Protein 2F01 (pdb70)

Nearest PDB structures (foldseek):
  6uc3-assembly1_A  TM=1.007E+00  e=4.537E-21  Streptomyces avidinii
  1df8-assembly1_A  TM=1.008E+00  e=1.161E-20  Streptomyces avidinii
  2qcb-assembly1_A  TM=9.932E-01  e=3.855E-20  Streptomyces avidinii
  6t1k-assembly1_A  TM=9.835E-01  e=4.750E-20  Streptomyces avidinii
  3wzp-assembly1_A  TM=9.989E-01  e=1.944E-19  Streptomyces avidinii

Structure (mmCIF, N/CA/C/O backbone):
data_2F01
#
_entry.id   2F01
#
_cell.length_a   46.390
_cell.length_b   93.811
_cell.length_c   104.449
_cell.angle_alpha   90.00
_cell.angle_beta   90.00
_cell.angle_gamma   90.00
#
_symmetry.space_group_name_H-M   'I 2 2 2'
#
loop_
_entity.id
_entity.type
_entity.pdbx_description
1 polymer Streptavidin
2 non-polymer BIOTIN
3 non-polymer EPI-BIOTIN
4 non-polymer GLYCEROL
5 water water
#
loop_
_atom_site.group_PDB
_atom_site.id
_atom_site.type_symbol
_atom_site.label_atom_id
_atom_site.label_alt_id
_atom_site.label_comp_id
_atom_site.label_asym_id
_atom_site.label_entity_id
_atom_site.label_seq_id
_atom_site.pdbx_PDB_ins_code
_atom_site.Cartn_x
_atom_site.Cartn_y
_atom_site.Cartn_z
_atom_site.occupancy
_atom_site.B_iso_or_equiv
_atom_site.auth_seq_id
_atom_site.auth_comp_id
_atom_site.auth_asym_id
_atom_site.auth_atom_id
_atom_site.pdbx_PDB_model_num
ATOM 1 N N . GLU A 1 2 ? 6.066 8.779 16.182 1.00 59.68 14 GLU A N 1
ATOM 2 C CA . GLU A 1 2 ? 6.019 8.862 17.641 1.00 52.73 14 GLU A CA 1
ATOM 3 C C . GLU A 1 2 ? 6.431 7.525 18.282 1.00 41.56 14 GLU A C 1
ATOM 4 O O . GLU A 1 2 ? 7.611 7.597 18.562 1.00 31.28 14 GLU A O 1
ATOM 10 N N . ALA A 1 3 ? 5.631 6.470 18.444 1.00 43.69 15 ALA A N 1
ATOM 11 C CA . ALA A 1 3 ? 6.302 5.220 18.872 1.00 35.40 15 ALA A CA 1
ATOM 12 C C . ALA A 1 3 ? 7.273 4.823 17.769 1.00 38.20 15 ALA A C 1
ATOM 13 O O . ALA A 1 3 ? 8.351 4.195 17.972 1.00 41.18 15 ALA A O 1
ATOM 15 N N . GLY A 1 4 ? 6.872 5.226 16.546 1.00 36.87 16 GLY A N 1
ATOM 16 C CA . GLY A 1 4 ? 7.642 4.854 15.363 1.00 24.27 16 GLY A CA 1
ATOM 17 C C . GLY A 1 4 ? 9.035 5.471 15.452 1.00 16.13 16 GLY A C 1
ATOM 18 O O . GLY A 1 4 ? 10.015 4.754 15.291 1.00 17.51 16 GLY A O 1
ATOM 19 N N . ILE A 1 5 ? 9.115 6.764 15.632 1.00 15.38 17 ILE A N 1
ATOM 20 C CA . ILE A 1 5 ? 10.383 7.468 15.678 1.00 13.52 17 ILE A CA 1
ATOM 21 C C . ILE A 1 5 ? 11.141 7.159 16.946 1.00 12.31 17 ILE A C 1
ATOM 22 O O . ILE A 1 5 ? 12.378 7.013 16.928 1.00 12.45 17 ILE A O 1
ATOM 27 N N . THR A 1 6 ? 10.449 7.073 18.069 1.00 12.54 18 THR A N 1
ATOM 28 C CA . THR A 1 6 ? 11.119 6.882 19.315 1.00 11.91 18 THR A CA 1
ATOM 29 C C . THR A 1 6 ? 11.930 5.609 19.367 1.00 12.27 18 THR A C 1
ATOM 30 O O . THR A 1 6 ? 11.404 4.534 19.113 1.00 14.56 18 THR A O 1
ATOM 34 N N . GLY A 1 7 ? 13.200 5.705 19.768 1.00 12.15 19 GLY A N 1
ATOM 35 C CA . GLY A 1 7 ? 14.043 4.551 19.893 1.00 13.07 19 GLY A CA 1
ATOM 36 C C . GLY A 1 7 ? 15.509 4.891 19.634 1.00 11.10 19 GLY A C 1
ATOM 37 O O . GLY A 1 7 ? 15.890 6.026 19.678 1.00 11.68 19 GLY A O 1
ATOM 38 N N . THR A 1 8 ? 16.271 3.817 19.373 1.00 11.65 20 THR A N 1
ATOM 39 C CA . THR A 1 8 ? 17.690 3.893 19.088 1.00 11.91 20 THR A CA 1
ATOM 40 C C . THR A 1 8 ? 17.909 3.589 17.618 1.00 11.81 20 THR A C 1
ATOM 41 O O . THR A 1 8 ? 17.339 2.639 17.104 1.00 13.61 20 THR A O 1
ATOM 45 N N . TRP A 1 9 ? 18.765 4.403 17.005 1.00 10.79 21 TRP A N 1
ATOM 46 C CA . TRP A 1 9 ? 19.039 4.311 15.609 1.00 11.44 21 TRP A CA 1
ATOM 47 C C . TRP A 1 9 ? 20.544 4.377 15.360 1.00 11.62 21 TRP A C 1
ATOM 48 O O . TRP A 1 9 ? 21.255 5.048 16.120 1.00 11.94 21 TRP A O 1
ATOM 59 N N . TYR A 1 10 ? 21.019 3.731 14.296 1.00 12.88 22 TYR A N 1
ATOM 60 C CA A TYR A 1 10 ? 22.479 3.770 13.975 0.50 11.66 22 TYR A CA 1
ATOM 61 C CA B TYR A 1 10 ? 22.381 3.930 13.809 0.50 11.86 22 TYR A CA 1
ATOM 62 C C A TYR A 1 10 ? 22.614 4.131 12.499 0.50 11.73 22 TYR A C 1
ATOM 63 C C B TYR A 1 10 ? 22.414 4.336 12.347 0.50 10.98 22 TYR A C 1
ATOM 64 O O A TYR A 1 10 ? 21.771 3.676 11.714 0.50 12.19 22 TYR A O 1
ATOM 65 O O B TYR A 1 10 ? 21.523 4.052 11.570 0.50 11.37 22 TYR A O 1
ATOM 82 N N . ASN A 1 11 ? 23.576 4.957 12.027 1.00 13.09 23 ASN A N 1
ATOM 83 C CA . ASN A 1 11 ? 23.779 5.284 10.652 1.00 13.03 23 ASN A CA 1
ATOM 84 C C . ASN A 1 11 ? 24.945 4.522 10.063 1.00 12.38 23 ASN A C 1
ATOM 85 O O . ASN A 1 11 ? 25.618 3.703 10.696 1.00 12.45 23 ASN A O 1
ATOM 90 N N . GLN A 1 12 ? 25.196 4.799 8.781 1.00 12.85 24 GLN A N 1
ATOM 91 C CA . GLN A 1 12 ? 26.200 4.066 8.014 1.00 13.06 24 GLN A CA 1
ATOM 92 C C . GLN A 1 12 ? 27.608 4.315 8.504 1.00 13.22 24 GLN A C 1
ATOM 93 O O . GLN A 1 12 ? 28.510 3.528 8.138 1.00 14.87 24 GLN A O 1
ATOM 99 N N . LEU A 1 13 ? 27.871 5.381 9.228 1.00 11.77 25 LEU A N 1
ATOM 100 C CA . LEU A 1 13 ? 29.143 5.651 9.843 1.00 12.46 25 LEU A CA 1
ATOM 101 C C . LEU A 1 13 ? 29.362 4.924 11.135 1.00 12.82 25 LEU A C 1
ATOM 102 O O . LEU A 1 13 ? 30.486 4.921 11.661 1.00 14.95 25 LEU A O 1
ATOM 107 N N . GLY A 1 14 ? 28.304 4.344 11.703 1.00 12.73 26 GLY A N 1
ATOM 108 C CA . GLY A 1 14 ? 28.350 3.775 13.038 1.00 13.10 26 GLY A CA 1
ATOM 109 C C . GLY A 1 14 ? 27.983 4.727 14.156 1.00 11.69 26 GLY A C 1
ATOM 110 O O . GLY A 1 14 ? 28.203 4.388 15.327 1.00 13.16 26 GLY A O 1
ATOM 111 N N . SER A 1 15 ? 27.450 5.886 13.818 1.00 11.32 27 SER A N 1
ATOM 112 C CA . SER A 1 15 ? 26.963 6.811 14.841 1.00 10.93 27 SER A CA 1
ATOM 113 C C . SER A 1 15 ? 25.626 6.296 15.421 1.00 12.22 27 SER A C 1
ATOM 114 O O . SER A 1 15 ? 24.920 5.575 14.743 1.00 14.44 27 SER A O 1
ATOM 117 N N . THR A 1 16 ? 25.331 6.761 16.642 1.00 12.92 28 THR A N 1
ATOM 118 C CA . THR A 1 16 ? 24.176 6.387 17.455 1.00 15.29 28 THR A CA 1
ATOM 119 C C . THR A 1 16 ? 23.287 7.560 17.749 1.00 11.97 28 THR A C 1
ATOM 120 O O . THR A 1 16 ? 23.789 8.561 18.256 1.00 14.59 28 THR A O 1
ATOM 124 N N . PHE A 1 17 ? 22.009 7.433 17.501 1.00 9.99 29 PHE A N 1
ATOM 125 C CA . PHE A 1 17 ? 21.002 8.463 17.654 1.00 13.04 29 PHE A CA 1
ATOM 126 C C . PHE A 1 17 ? 19.946 7.843 18.623 1.00 12.76 29 PHE A C 1
ATOM 127 O O . PHE A 1 17 ? 19.335 6.829 18.275 1.00 14.26 29 PHE A O 1
ATOM 135 N N . ILE A 1 18 ? 19.740 8.407 19.825 1.00 12.33 30 ILE A N 1
ATOM 136 C CA . ILE A 1 18 ? 18.684 7.971 20.722 1.00 11.38 30 ILE A CA 1
ATOM 137 C C . ILE A 1 18 ? 17.683 9.078 20.856 1.00 10.97 30 ILE A C 1
ATOM 138 O O . ILE A 1 18 ? 18.071 10.204 21.147 1.00 12.49 30 ILE A O 1
ATOM 143 N N . VAL A 1 19 ? 16.419 8.842 20.534 1.00 10.76 31 VAL A N 1
ATOM 144 C CA . VAL A 1 19 ? 15.456 9.901 20.406 1.00 10.64 31 VAL A CA 1
ATOM 145 C C . VAL A 1 19 ? 14.121 9.478 21.028 1.00 10.86 31 VAL A C 1
ATOM 146 O O . VAL A 1 19 ? 13.713 8.332 20.978 1.00 11.74 31 VAL A O 1
ATOM 150 N N . THR A 1 20 ? 13.434 10.499 21.554 1.00 11.43 32 THR A N 1
ATOM 151 C CA . THR A 1 20 ? 12.063 10.384 21.991 1.00 12.05 32 THR A CA 1
ATOM 152 C C . THR A 1 20 ? 11.215 11.411 21.186 1.00 11.28 32 THR A C 1
ATOM 153 O O . THR A 1 20 ? 11.584 12.578 21.207 1.00 12.01 32 THR A O 1
ATOM 157 N N . ALA A 1 21 ? 10.136 10.954 20.598 1.00 11.69 33 ALA A N 1
ATOM 158 C CA . ALA A 1 21 ? 9.214 11.783 19.865 1.00 11.87 33 ALA A CA 1
ATOM 159 C C . ALA A 1 21 ? 8.003 12.066 20.757 1.00 12.70 33 ALA A C 1
ATOM 160 O O . ALA A 1 21 ? 7.324 11.135 21.151 1.00 18.11 33 ALA A O 1
ATOM 162 N N . GLY A 1 22 ? 7.813 13.316 21.079 1.00 12.60 34 GLY A N 1
ATOM 163 C CA . GLY A 1 22 ? 6.723 13.748 21.987 1.00 13.25 34 GLY A CA 1
ATOM 164 C C . GLY A 1 22 ? 5.444 14.010 21.218 1.00 12.76 34 GLY A C 1
ATOM 165 O O . GLY A 1 22 ? 5.445 14.295 20.025 1.00 13.08 34 GLY A O 1
ATOM 166 N N . ALA A 1 23 ? 4.300 13.962 21.898 1.00 14.84 35 ALA A N 1
ATOM 167 C CA . ALA A 1 23 ? 3.009 14.128 21.294 1.00 15.12 35 ALA A CA 1
ATOM 168 C C . ALA A 1 23 ? 2.846 15.511 20.655 1.00 14.57 35 ALA A C 1
ATOM 169 O O . ALA A 1 23 ? 2.017 15.639 19.733 1.00 16.62 35 ALA A O 1
ATOM 171 N N . ASP A 1 24 ? 3.571 16.498 21.096 1.00 13.96 36 ASP A N 1
ATOM 172 C CA . ASP A 1 24 ? 3.535 17.870 20.603 1.00 15.07 36 ASP A CA 1
ATOM 173 C C . ASP A 1 24 ? 4.419 18.096 19.346 1.00 13.43 36 ASP A C 1
ATOM 174 O O . ASP A 1 24 ? 4.512 19.266 18.922 1.00 18.16 36 ASP A O 1
ATOM 179 N N . GLY A 1 25 ? 5.083 17.092 18.840 1.00 11.86 37 GLY A N 1
ATOM 180 C CA . GLY A 1 25 ? 6.001 17.293 17.719 1.00 11.08 37 GLY A CA 1
ATOM 181 C C . GLY A 1 25 ? 7.468 17.463 18.148 1.00 9.47 37 GLY A C 1
ATOM 182 O O . GLY A 1 25 ? 8.303 17.645 17.252 1.00 10.94 37 GLY A O 1
ATOM 183 N N . ALA A 1 26 ? 7.795 17.339 19.422 1.00 9.80 38 ALA A N 1
ATOM 184 C CA . ALA A 1 26 ? 9.169 17.502 19.859 1.00 9.83 38 ALA A CA 1
ATOM 185 C C . ALA A 1 26 ? 9.980 16.235 19.610 1.00 9.20 38 ALA A C 1
ATOM 186 O O . ALA A 1 26 ? 9.478 15.128 19.745 1.00 11.61 38 ALA A O 1
ATOM 188 N N . LEU A 1 27 ? 11.255 16.419 19.264 1.00 9.35 39 LEU A N 1
ATOM 189 C CA . LEU A 1 27 ? 12.274 15.391 19.324 1.00 9.39 39 LEU A CA 1
ATOM 190 C C . LEU A 1 27 ? 13.311 15.812 20.365 1.00 9.46 39 LEU A C 1
ATOM 191 O O . LEU A 1 27 ? 13.784 16.918 20.368 1.00 10.31 39 LEU A O 1
ATOM 196 N N . THR A 1 28 ? 13.677 14.863 21.237 1.00 9.86 40 THR A N 1
ATOM 197 C CA . THR A 1 28 ? 14.707 15.081 22.241 1.00 10.02 40 THR A CA 1
ATOM 198 C C . THR A 1 28 ? 15.545 13.827 22.322 1.00 9.49 40 THR A C 1
ATOM 199 O O . THR A 1 28 ? 15.022 12.723 22.181 1.00 13.89 40 THR A O 1
ATOM 206 N N . GLY A 1 29 ? 16.811 13.936 22.612 1.00 10.21 41 GLY A N 1
ATOM 207 C CA . GLY A 1 29 ? 17.630 12.788 22.828 1.00 10.94 41 GLY A CA 1
ATOM 208 C C . GLY A 1 29 ? 19.108 13.090 22.822 1.00 9.37 41 GLY A C 1
ATOM 209 O O . GLY A 1 29 ? 19.503 14.203 23.178 1.00 9.46 41 GLY A O 1
ATOM 210 N N . THR A 1 30 ? 19.886 12.102 22.410 1.00 9.52 42 THR A N 1
ATOM 211 C CA . THR A 1 30 ? 21.354 12.239 22.405 1.00 9.62 42 THR A CA 1
ATOM 212 C C . THR A 1 30 ? 21.887 11.642 21.118 1.00 9.59 42 THR A C 1
ATOM 213 O O . THR A 1 30 ? 21.322 10.711 20.559 1.00 11.16 42 THR A O 1
ATOM 217 N N . TYR A 1 31 ? 23.049 12.162 20.717 1.00 9.79 43 TYR A N 1
ATOM 218 C CA . TYR A 1 31 ? 23.716 11.738 19.509 1.00 9.61 43 TYR A CA 1
ATOM 219 C C . TYR A 1 31 ? 25.182 11.431 19.840 1.00 9.84 43 TYR A C 1
ATOM 220 O O . TYR A 1 31 ? 25.826 12.224 20.529 1.00 11.14 43 TYR A O 1
ATOM 229 N N . GLU A 1 32 ? 25.693 10.337 19.317 1.00 9.87 44 GLU A N 1
ATOM 230 C CA . GLU A 1 32 ? 27.105 9.988 19.449 1.00 11.01 44 GLU A CA 1
ATOM 231 C C . GLU A 1 32 ? 27.652 9.777 18.051 1.00 11.01 44 GLU A C 1
ATOM 232 O O . GLU A 1 32 ? 27.190 8.876 17.340 1.00 11.62 44 GLU A O 1
ATOM 238 N N . SER A 1 33 ? 28.607 10.603 17.652 1.00 10.51 45 SER A N 1
ATOM 239 C CA . SER A 1 33 ? 29.165 10.464 16.345 1.00 9.73 45 SER A CA 1
ATOM 240 C C . SER A 1 33 ? 30.378 9.555 16.311 1.00 10.78 45 SER A C 1
ATOM 241 O O . SER A 1 33 ? 31.279 9.673 17.142 1.00 12.89 45 SER A O 1
ATOM 244 N N . ALA A 1 34 ? 30.427 8.684 15.323 1.00 10.89 46 ALA A N 1
ATOM 245 C CA . ALA A 1 34 ? 31.566 7.805 15.080 1.00 11.70 46 ALA A CA 1
ATOM 246 C C . ALA A 1 34 ? 32.781 8.528 14.495 1.00 11.74 46 ALA A C 1
ATOM 247 O O . ALA A 1 34 ? 33.870 7.966 14.511 1.00 14.29 46 ALA A O 1
ATOM 249 N N . VAL A 1 35 ? 32.574 9.717 13.956 1.00 11.31 47 VAL A N 1
ATOM 250 C CA . VAL A 1 35 ? 33.601 10.458 13.270 1.00 11.29 47 VAL A CA 1
ATOM 251 C C . VAL A 1 35 ? 33.656 11.924 13.700 1.00 11.34 47 VAL A C 1
ATOM 252 O O . VAL A 1 35 ? 32.729 12.444 14.330 1.00 11.63 47 VAL A O 1
ATOM 256 N N . GLY A 1 36 ? 34.727 12.605 13.329 1.00 12.59 48 GLY A N 1
ATOM 257 C CA . GLY A 1 36 ? 34.853 14.024 13.529 1.00 12.51 48 GLY A CA 1
ATOM 258 C C . GLY A 1 36 ? 35.354 14.376 14.890 1.00 13.16 48 GLY A C 1
ATOM 259 O O . GLY A 1 36 ? 35.835 13.551 15.673 1.00 14.98 48 GLY A O 1
ATOM 260 N N . ASN A 1 37 ? 35.235 15.690 15.138 1.00 13.51 49 ASN A N 1
ATOM 261 C CA . ASN A 1 37 ? 35.733 16.269 16.407 1.00 13.68 49 ASN A CA 1
ATOM 262 C C . ASN A 1 37 ? 34.685 16.116 17.482 1.00 13.50 49 ASN A C 1
ATOM 263 O O . ASN A 1 37 ? 34.003 17.060 17.863 1.00 14.79 49 ASN A O 1
ATOM 268 N N . ALA A 1 38 ? 34.547 14.883 17.988 1.00 13.79 50 ALA A N 1
ATOM 269 C CA . ALA A 1 38 ? 33.425 14.499 18.800 1.00 13.15 50 ALA A CA 1
ATOM 270 C C . ALA A 1 38 ? 33.786 13.310 19.674 1.00 13.52 50 ALA A C 1
ATOM 271 O O . ALA A 1 38 ? 34.470 12.406 19.247 1.00 15.80 50 ALA A O 1
ATOM 273 N N . GLU A 1 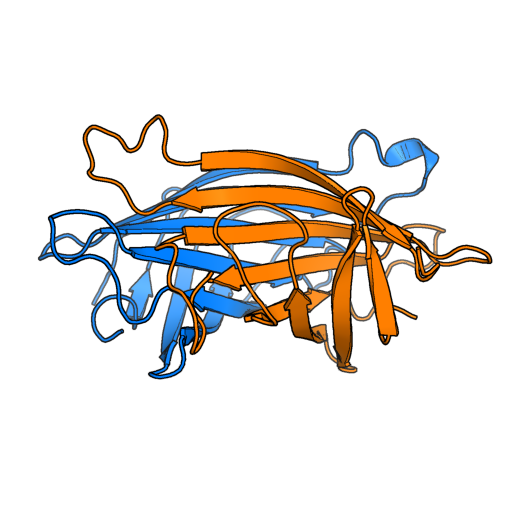39 ? 33.277 13.318 20.891 1.00 12.34 51 GLU A N 1
ATOM 274 C CA . GLU A 1 39 ? 33.412 12.160 21.772 1.00 13.51 51 GLU A CA 1
ATOM 275 C C . GLU A 1 39 ? 32.195 12.147 22.731 1.00 13.95 51 GLU A C 1
ATOM 276 O O . GLU A 1 39 ? 31.717 13.219 23.121 1.00 15.01 51 GLU A O 1
ATOM 282 N N . SER A 1 40 ? 31.754 10.957 23.076 1.00 15.53 52 SER A N 1
ATOM 283 C CA . SER A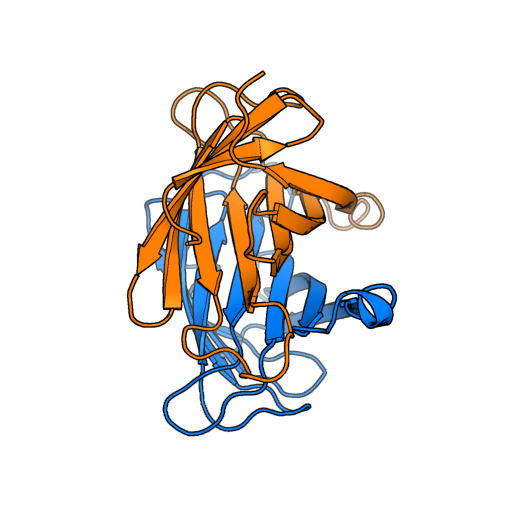 1 40 ? 30.631 10.797 23.977 1.00 15.66 52 SER A CA 1
ATOM 284 C C . SER A 1 40 ? 29.340 11.315 23.333 1.00 13.36 52 SER A C 1
ATOM 285 O O . SER A 1 40 ? 29.222 11.483 22.142 1.00 15.50 52 SER A O 1
ATOM 288 N N . ARG A 1 41 ? 28.352 11.501 24.170 1.00 12.88 53 ARG A N 1
ATOM 289 C CA . ARG A 1 41 ? 26.996 11.911 23.722 1.00 12.96 53 ARG A CA 1
ATOM 290 C C . ARG A 1 41 ? 26.815 13.397 23.765 1.00 10.55 53 ARG A C 1
ATOM 291 O O . ARG A 1 41 ? 27.311 14.065 24.679 1.00 11.68 53 ARG A O 1
ATOM 299 N N . TYR A 1 42 ? 26.002 13.865 22.815 1.00 9.72 54 TYR A N 1
ATOM 300 C CA . TYR A 1 42 ? 25.650 15.269 22.713 1.00 9.47 54 TYR A CA 1
ATOM 301 C C . TYR A 1 42 ? 24.135 15.403 22.718 1.00 9.32 54 TYR A C 1
ATOM 302 O O . TYR A 1 42 ? 23.417 14.567 22.199 1.00 10.50 54 TYR A O 1
ATOM 311 N N . VAL A 1 43 ? 23.650 16.492 23.291 1.00 9.68 55 VAL A N 1
ATOM 312 C CA . VAL A 1 43 ? 22.220 16.779 23.258 1.00 9.64 55 VAL A CA 1
ATOM 313 C C . VAL A 1 43 ? 21.758 17.018 21.847 1.00 9.73 55 VAL A C 1
ATOM 314 O O . VAL A 1 43 ? 22.391 17.737 21.066 1.00 10.29 55 VAL A O 1
ATOM 318 N N . LEU A 1 44 ? 20.581 16.469 21.523 1.00 10.14 56 LEU A N 1
ATOM 319 C CA . LEU A 1 44 ? 19.897 16.854 20.297 1.00 11.83 56 LEU A CA 1
ATOM 320 C C . LEU A 1 44 ? 18.491 17.296 20.641 1.00 11.16 56 LEU A C 1
ATOM 321 O O . LEU A 1 44 ? 17.838 16.834 21.575 1.00 11.19 56 LEU A O 1
ATOM 326 N N . THR A 1 45 ? 18.003 18.201 19.780 1.00 10.65 57 THR A N 1
ATOM 327 C CA . THR A 1 45 ? 16.617 18.627 19.849 1.00 9.30 57 THR A CA 1
ATOM 328 C C . THR A 1 45 ? 16.137 18.832 18.443 1.00 8.81 57 THR A C 1
ATOM 329 O O . THR A 1 45 ? 16.897 19.231 17.549 1.00 9.60 57 THR A O 1
ATOM 335 N N . GLY A 1 46 ? 14.842 18.580 18.183 1.00 8.88 58 GLY A N 1
ATOM 336 C CA . GLY A 1 46 ? 14.272 18.799 16.885 1.00 9.20 58 GLY A CA 1
ATOM 337 C C . GLY A 1 46 ? 12.773 18.734 16.913 1.00 8.28 58 GLY A C 1
ATOM 338 O O . GLY A 1 46 ? 12.141 18.851 17.972 1.00 9.01 58 GLY A O 1
ATOM 339 N N . ARG A 1 47 ? 12.210 18.599 15.713 1.00 8.59 59 ARG A N 1
ATOM 340 C CA . ARG A 1 47 ? 10.752 18.635 15.521 1.00 8.80 59 ARG A CA 1
ATOM 341 C C . ARG A 1 47 ? 10.408 17.601 14.451 1.00 8.70 59 ARG A C 1
ATOM 342 O O . ARG A 1 47 ? 11.187 17.329 13.549 1.00 9.68 59 ARG A O 1
ATOM 350 N N . TYR A 1 48 ? 9.179 17.092 14.523 1.00 9.39 60 TYR A N 1
ATOM 351 C CA . TYR A 1 48 ? 8.671 16.203 13.493 1.00 9.41 60 TYR A CA 1
ATOM 352 C C . TYR A 1 48 ? 7.201 16.530 13.256 1.00 9.73 60 TYR A C 1
ATOM 353 O O . TYR A 1 48 ? 6.529 17.094 14.142 1.00 10.56 60 TYR A O 1
ATOM 362 N N . ASP A 1 49 ? 6.694 16.137 12.113 1.00 10.00 61 ASP A N 1
ATOM 363 C CA . ASP A 1 49 ? 5.238 16.249 11.754 1.00 10.34 61 ASP A CA 1
ATOM 364 C C . ASP A 1 49 ? 4.476 15.236 12.567 1.00 10.60 61 ASP A C 1
ATOM 365 O O . ASP A 1 49 ? 4.559 14.019 12.290 1.00 11.57 61 ASP A O 1
ATOM 370 N N . SER A 1 50 ? 3.731 15.671 13.591 1.00 11.82 62 SER A N 1
ATOM 371 C CA . SER A 1 50 ? 3.013 14.774 14.456 1.00 12.51 62 SER A CA 1
ATOM 372 C C . SER A 1 50 ? 1.646 14.368 13.890 1.00 13.66 62 SER A C 1
ATOM 373 O O . SER A 1 50 ? 0.956 13.646 14.575 1.00 18.67 62 SER A O 1
ATOM 376 N N . ALA A 1 51 ? 1.283 14.801 12.714 1.00 12.93 63 ALA A N 1
ATOM 377 C CA . ALA A 1 51 ? 0.051 14.330 12.091 1.00 14.42 63 ALA A CA 1
ATOM 378 C C . ALA A 1 51 ? 0.310 14.156 10.604 1.00 14.68 63 ALA A C 1
ATOM 379 O O . ALA A 1 51 ? -0.267 14.839 9.742 1.00 16.58 63 ALA A O 1
ATOM 381 N N . PRO A 1 52 ? 1.164 13.227 10.262 1.00 15.50 64 PRO A N 1
ATOM 382 C CA . PRO A 1 52 ? 1.652 13.107 8.876 1.00 16.61 64 PRO A CA 1
ATOM 383 C C . PRO A 1 52 ? 0.627 12.601 7.948 1.00 19.47 64 PRO A C 1
ATOM 384 O O . PRO A 1 52 ? -0.439 12.152 8.332 1.00 20.14 64 PRO A O 1
ATOM 388 N N . ALA A 1 53 ? 0.933 12.602 6.661 1.00 20.89 65 ALA A N 1
ATOM 389 C CA . ALA A 1 53 ? 0.040 12.033 5.664 1.00 23.22 65 ALA A CA 1
ATOM 390 C C . ALA A 1 53 ? 0.047 10.511 5.832 1.00 21.45 65 ALA A C 1
ATOM 391 O O . ALA A 1 53 ? 1.028 9.866 6.269 1.00 34.73 65 ALA A O 1
ATOM 393 N N . THR A 1 54 ? -1.075 9.969 5.492 1.00 21.50 66 THR A N 1
ATOM 394 C CA . THR A 1 54 ? -1.424 8.564 5.642 1.00 24.06 66 THR A CA 1
ATOM 395 C C . THR A 1 54 ? -1.471 7.851 4.297 1.00 26.06 66 THR A C 1
ATOM 396 O O . THR A 1 54 ? -2.046 6.755 4.174 1.00 29.05 66 THR A O 1
ATOM 400 N N A ASP A 1 55 ? -0.889 8.514 3.287 0.50 21.75 67 ASP A N 1
ATOM 401 C CA A ASP A 1 55 ? -1.042 8.136 1.907 0.50 19.72 67 ASP A CA 1
ATOM 402 C C A ASP A 1 55 ? 0.171 7.447 1.310 0.50 21.42 67 ASP A C 1
ATOM 403 O O A ASP A 1 55 ? 0.243 7.442 0.072 0.50 24.40 67 ASP A O 1
ATOM 408 N N . GLY A 1 56 ? 1.070 6.969 2.162 1.00 23.88 68 GLY A N 1
ATOM 409 C CA . GLY A 1 56 ? 2.284 6.227 1.850 1.00 19.27 68 GLY A CA 1
ATOM 410 C C . GLY A 1 56 ? 3.533 7.143 1.802 1.00 19.37 68 GLY A C 1
ATOM 411 O O . GLY A 1 56 ? 4.585 6.792 1.333 1.00 36.34 68 GLY A O 1
ATOM 412 N N . SER A 1 57 ? 3.429 8.342 2.293 1.00 19.29 69 SER A N 1
ATOM 413 C CA . SER A 1 57 ? 4.490 9.314 2.370 1.00 17.35 69 SER A CA 1
ATOM 414 C C . SER A 1 57 ? 5.253 9.157 3.699 1.00 15.09 69 SER A C 1
ATOM 415 O O . SER A 1 57 ? 4.658 8.740 4.740 1.00 16.74 69 SER A O 1
ATOM 418 N N . GLY A 1 58 ? 6.495 9.581 3.733 1.00 13.49 70 GLY A N 1
ATOM 419 C CA . GLY A 1 58 ? 7.272 9.626 4.934 1.00 13.58 70 GLY A CA 1
ATOM 420 C C . GLY A 1 58 ? 6.819 10.755 5.837 1.00 11.19 70 GLY A C 1
ATOM 421 O O . GLY A 1 58 ? 6.027 11.613 5.475 1.00 13.41 70 GLY A O 1
ATOM 422 N N . THR A 1 59 ? 7.355 10.712 7.053 1.00 10.48 71 THR A N 1
ATOM 423 C CA . THR A 1 59 ? 7.052 11.735 8.066 1.00 9.87 71 THR A CA 1
ATOM 424 C C . THR A 1 59 ? 8.240 12.698 8.139 1.00 9.29 71 THR A C 1
ATOM 425 O O . THR A 1 59 ? 9.352 12.288 8.489 1.00 10.30 71 THR A O 1
ATOM 429 N N . ALA A 1 60 ? 8.008 13.954 7.827 1.00 9.25 72 ALA A N 1
ATOM 430 C CA . ALA A 1 60 ? 9.107 14.923 7.800 1.00 9.35 72 ALA A CA 1
ATOM 431 C C . ALA A 1 60 ? 9.568 15.217 9.225 1.00 9.00 72 ALA A C 1
ATOM 432 O O . ALA A 1 60 ? 8.791 15.302 10.162 1.00 9.99 72 ALA A O 1
ATOM 434 N N . LEU A 1 61 ? 10.892 15.437 9.350 1.00 9.39 73 LEU A N 1
ATOM 435 C CA . LEU A 1 61 ? 11.495 15.711 10.640 1.00 9.06 73 LEU A CA 1
ATOM 436 C C . LEU A 1 61 ? 12.828 16.384 10.445 1.00 8.70 73 LEU A C 1
ATOM 437 O O . LEU A 1 61 ? 13.433 16.369 9.381 1.00 10.82 73 LEU A O 1
ATOM 445 N N . GLY A 1 62 ? 13.346 16.950 11.551 1.00 8.52 74 GLY A N 1
ATOM 446 C CA . GLY A 1 62 ? 14.716 17.451 11.556 1.00 8.68 74 GLY A CA 1
ATOM 447 C C . GLY A 1 62 ? 15.183 17.583 12.972 1.00 7.74 74 GLY A C 1
ATOM 448 O O . GLY A 1 62 ? 14.401 17.633 13.923 1.00 8.27 74 GLY A O 1
A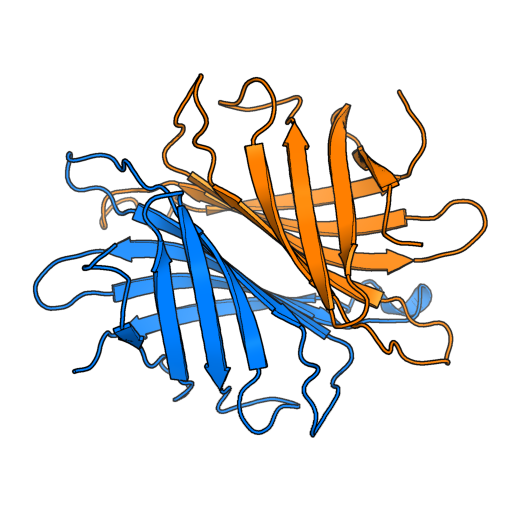TOM 449 N N . TRP A 1 63 ? 16.524 17.629 13.150 1.00 7.87 75 TRP A N 1
ATOM 450 C CA . TRP A 1 63 ? 17.074 17.868 14.463 1.00 7.93 75 TRP A CA 1
ATOM 451 C C . TRP A 1 63 ? 18.458 18.504 14.324 1.00 7.62 75 TRP A C 1
ATOM 452 O O . TRP A 1 63 ? 19.067 18.505 13.261 1.00 8.34 75 TRP A O 1
ATOM 463 N N . THR A 1 64 ? 18.910 19.066 15.462 1.00 8.05 76 THR A N 1
ATOM 464 C CA . THR A 1 64 ? 20.188 19.754 15.558 1.00 7.87 76 THR A CA 1
ATOM 465 C C . THR A 1 64 ? 20.985 19.155 16.725 1.00 7.75 76 THR A C 1
ATOM 466 O O . THR A 1 64 ? 20.448 18.867 17.773 1.00 8.91 76 THR A O 1
ATOM 470 N N . VAL A 1 65 ? 22.321 19.066 16.485 1.00 7.98 77 VAL A N 1
ATOM 471 C CA . VAL A 1 65 ? 23.304 18.852 17.524 1.00 8.51 77 VAL A CA 1
ATOM 472 C C . VAL A 1 65 ? 24.313 20.002 17.434 1.00 8.67 77 VAL A C 1
ATOM 473 O O . VAL A 1 65 ? 24.897 20.220 16.378 1.00 9.74 77 VAL A O 1
ATOM 477 N N . ALA A 1 66 ? 24.532 20.715 18.553 1.00 8.77 78 ALA A N 1
ATOM 478 C CA . ALA A 1 66 ? 25.697 21.575 18.666 1.00 9.17 78 ALA A CA 1
ATOM 479 C C . ALA A 1 66 ? 26.788 20.708 19.336 1.00 8.88 78 ALA A C 1
ATOM 480 O O . ALA A 1 66 ? 26.545 20.094 20.374 1.00 9.85 78 ALA A O 1
ATOM 482 N N . TRP A 1 67 ? 27.976 20.702 18.753 1.00 9.23 79 TRP A N 1
ATOM 483 C CA . TRP A 1 67 ? 29.022 19.751 19.119 1.00 8.71 79 TRP A CA 1
ATOM 484 C C . TRP A 1 67 ? 29.849 20.235 20.329 1.00 9.10 79 TRP A C 1
ATOM 485 O O . TRP A 1 67 ? 31.078 20.236 20.326 1.00 9.96 79 TRP A O 1
ATOM 496 N N . LYS A 1 68 ? 29.106 20.583 21.377 1.00 9.58 80 LYS A N 1
ATOM 497 C CA . LYS A 1 68 ? 29.638 20.911 22.676 1.00 9.69 80 LYS A CA 1
ATOM 498 C C . LYS A 1 68 ? 28.951 20.007 23.704 1.00 9.88 80 LYS A C 1
ATOM 499 O O . LYS A 1 68 ? 27.718 19.972 23.753 1.00 10.83 80 LYS A O 1
ATOM 505 N N . ASN A 1 69 ? 29.736 19.313 24.490 1.00 10.52 81 ASN A N 1
ATOM 506 C CA . ASN A 1 69 ? 29.210 18.588 25.641 1.00 10.90 81 ASN A CA 1
ATOM 507 C C . ASN A 1 69 ? 30.158 18.864 26.801 1.00 12.18 81 ASN A C 1
ATOM 508 O O . ASN A 1 69 ? 30.962 19.776 26.744 1.00 13.90 81 ASN A O 1
ATOM 513 N N . ASN A 1 70 ? 30.036 18.107 27.885 1.00 13.57 82 ASN A N 1
ATOM 514 C CA . ASN A 1 70 ? 30.838 18.480 29.047 1.00 14.45 82 ASN A CA 1
ATOM 515 C C . ASN A 1 70 ? 32.197 17.881 28.912 1.00 15.25 82 ASN A C 1
ATOM 516 O O . ASN A 1 70 ? 32.967 18.025 29.889 1.00 18.07 82 ASN A O 1
ATOM 521 N N . TYR A 1 71 ? 32.594 17.338 27.741 1.00 13.02 83 TYR A N 1
ATOM 522 C CA . TYR A 1 71 ? 33.909 16.765 27.491 1.00 13.73 83 TYR A CA 1
ATOM 523 C C . TYR A 1 71 ? 34.697 17.357 26.323 1.00 15.39 83 TYR A C 1
ATOM 524 O O . TYR A 1 71 ? 35.927 17.250 26.234 1.00 15.60 83 TYR A O 1
ATOM 533 N N . ARG A 1 72 ? 34.014 18.015 25.353 1.00 14.09 84 ARG A N 1
ATOM 534 C CA . ARG A 1 72 ? 34.653 18.512 24.150 1.00 12.93 84 ARG A CA 1
ATOM 535 C C . ARG A 1 72 ? 33.783 19.607 23.530 1.00 12.18 84 ARG A C 1
ATOM 536 O O . ARG A 1 72 ? 32.591 19.591 23.710 1.00 13.46 84 ARG A O 1
ATOM 544 N N . ASN A 1 73 ? 34.411 20.505 22.812 1.00 11.68 85 ASN A N 1
ATOM 545 C CA . ASN A 1 73 ? 33.712 21.508 22.063 1.00 11.34 85 ASN A CA 1
ATOM 546 C C . ASN A 1 73 ? 34.390 21.687 20.696 1.00 11.07 85 ASN A C 1
ATOM 547 O O . ASN A 1 73 ? 35.521 22.144 20.661 1.00 14.88 85 ASN A O 1
ATOM 552 N N . ALA A 1 74 ? 33.691 21.379 19.628 1.00 10.45 86 ALA A N 1
ATOM 553 C CA . ALA A 1 74 ? 34.188 21.484 18.269 1.00 10.68 86 ALA A CA 1
ATOM 554 C C . ALA A 1 74 ? 33.812 22.828 17.641 1.00 10.33 86 ALA A C 1
ATOM 555 O O . ALA A 1 74 ? 34.198 23.082 16.493 1.00 11.50 86 ALA A O 1
ATOM 557 N N . HIS A 1 75 ? 33.043 23.660 18.300 1.00 9.96 87 HIS A N 1
ATOM 558 C CA . HIS A 1 75 ? 32.609 24.972 17.778 1.00 9.63 87 HIS A CA 1
ATOM 559 C C . HIS A 1 75 ? 31.902 24.785 16.439 1.00 9.08 87 HIS A C 1
ATOM 560 O O . HIS A 1 75 ? 32.279 25.393 15.406 1.00 10.96 87 HIS A O 1
ATOM 567 N N . SER A 1 76 ? 30.907 23.938 16.424 1.00 9.11 88 SER A N 1
ATOM 568 C CA . SER A 1 76 ? 30.213 23.564 15.218 1.00 8.73 88 SER A CA 1
ATOM 569 C C . SER A 1 76 ? 28.839 22.989 15.578 1.00 8.53 88 SER A C 1
ATOM 570 O O . SER A 1 76 ? 28.568 22.675 16.745 1.00 9.38 88 SER A O 1
ATOM 574 N N . ALA A 1 77 ? 27.984 22.878 14.560 1.00 8.34 89 ALA A N 1
ATOM 575 C CA . ALA A 1 77 ? 26.623 22.372 14.782 1.00 8.72 89 ALA A CA 1
ATOM 576 C C . ALA A 1 77 ? 26.198 21.664 13.466 1.00 7.80 89 ALA A C 1
ATOM 577 O O . ALA A 1 77 ? 26.474 22.179 12.386 1.00 8.78 89 ALA A O 1
ATOM 579 N N . THR A 1 78 ? 25.506 20.557 13.623 1.00 7.80 90 THR A N 1
ATOM 580 C CA . THR A 1 78 ? 24.918 19.868 12.463 1.00 7.74 90 THR A CA 1
ATOM 581 C C . THR A 1 78 ? 23.390 19.891 12.587 1.00 7.54 90 THR A C 1
ATOM 582 O O . THR A 1 78 ? 22.857 19.649 13.665 1.00 8.31 90 THR A O 1
ATOM 586 N N . THR A 1 79 ? 22.733 20.096 11.456 1.00 7.59 91 THR A N 1
ATOM 587 C CA . THR A 1 79 ? 21.310 19.860 11.354 1.00 7.49 91 THR A CA 1
ATOM 588 C C . THR A 1 79 ? 21.063 18.739 10.337 1.00 7.35 91 THR A C 1
ATOM 589 O O . THR A 1 79 ? 21.670 18.734 9.261 1.00 8.96 91 THR A O 1
ATOM 593 N N . TRP A 1 80 ? 20.144 17.855 10.657 1.00 7.82 92 TRP A N 1
ATOM 594 C CA . TRP A 1 80 ? 19.680 16.795 9.799 1.00 7.86 92 TRP A CA 1
ATOM 595 C C . TRP A 1 80 ? 18.223 17.122 9.427 1.00 7.80 92 TRP A C 1
ATOM 596 O O . TRP A 1 80 ? 17.417 17.352 10.331 1.00 8.35 92 TRP A O 1
ATOM 607 N N . SER A 1 81 ? 17.917 17.061 8.147 1.00 8.12 93 SER A N 1
ATOM 608 C CA . SER A 1 81 ? 16.565 17.253 7.615 1.00 8.11 93 SER A CA 1
ATOM 609 C C . SER A 1 81 ? 16.212 15.986 6.836 1.00 8.04 93 SER A C 1
ATOM 610 O O . SER A 1 81 ? 16.979 15.576 5.982 1.00 8.95 93 SER A O 1
ATOM 613 N N . GLY A 1 82 ? 15.036 15.414 7.076 1.00 8.31 94 GLY A N 1
ATOM 614 C CA . GLY A 1 82 ? 14.738 14.213 6.385 1.00 9.51 94 GLY A CA 1
ATOM 615 C C . GLY A 1 82 ? 13.330 13.680 6.665 1.00 8.97 94 GLY A C 1
ATOM 616 O O . GLY A 1 82 ? 12.447 14.444 6.980 1.00 9.44 94 GLY A O 1
ATOM 617 N N . GLN A 1 83 ? 13.193 12.378 6.450 1.00 9.40 95 GLN A N 1
ATOM 618 C CA . GLN A 1 83 ? 11.862 11.765 6.664 1.00 10.00 95 GLN A CA 1
ATOM 619 C C . GLN A 1 83 ? 12.071 10.383 7.241 1.00 10.21 95 GLN A C 1
ATOM 620 O O . GLN A 1 83 ? 12.995 9.644 6.925 1.00 11.14 95 GLN A O 1
ATOM 626 N N . TYR A 1 84 ? 11.100 10.080 8.116 1.00 10.03 96 TYR A N 1
ATOM 627 C CA . TYR A 1 84 ? 10.951 8.742 8.698 1.00 10.46 96 TYR A CA 1
ATOM 628 C C . TYR A 1 84 ? 10.039 7.924 7.821 1.00 11.18 96 TYR A C 1
ATOM 629 O O . TYR A 1 84 ? 8.932 8.374 7.472 1.00 12.55 96 TYR A O 1
ATOM 638 N N . VAL A 1 85 ? 10.470 6.725 7.519 1.00 13.38 97 VAL A N 1
ATOM 639 C CA . VAL A 1 85 ? 9.743 5.761 6.707 1.00 17.12 97 VAL A CA 1
ATOM 640 C C . VAL A 1 85 ? 9.493 4.587 7.630 1.00 18.95 97 VAL A C 1
ATOM 641 O O . VAL A 1 85 ? 10.429 3.888 8.042 1.00 20.62 97 VAL A O 1
ATOM 645 N N . GLY A 1 86 ? 8.239 4.381 8.005 1.00 20.20 98 GLY A N 1
ATOM 646 C CA . GLY A 1 86 ? 7.868 3.429 9.046 1.00 24.66 98 GLY A CA 1
ATOM 647 C C . GLY A 1 86 ? 7.690 2.019 8.498 1.00 28.35 98 GLY A C 1
ATOM 648 O O . GLY A 1 86 ? 8.059 1.750 7.343 1.00 32.13 98 GLY A O 1
ATOM 649 N N . GLY A 1 87 ? 7.174 1.140 9.331 1.00 32.91 99 GLY A N 1
ATOM 650 C CA . GLY A 1 87 ? 7.203 -0.246 8.916 1.00 34.23 99 GLY A CA 1
ATOM 651 C C . GLY A 1 87 ? 8.222 -1.082 9.685 1.00 31.72 99 GLY A C 1
ATOM 652 O O . GLY A 1 87 ? 8.957 -0.584 10.543 1.00 40.03 99 GLY A O 1
ATOM 653 N N . ALA A 1 88 ? 8.269 -2.362 9.323 1.00 34.05 100 ALA A N 1
ATOM 654 C CA . ALA A 1 88 ? 9.037 -3.302 10.118 1.00 33.12 100 ALA A CA 1
ATOM 655 C C . ALA A 1 88 ? 10.540 -3.091 9.960 1.00 37.43 100 ALA A C 1
ATOM 656 O O . ALA A 1 88 ? 11.296 -3.547 10.838 1.00 46.23 100 ALA A O 1
ATOM 658 N N . GLU A 1 89 ? 10.966 -2.429 8.892 1.00 35.92 101 GLU A N 1
ATOM 659 C CA . GLU A 1 89 ? 12.364 -2.009 8.675 1.00 30.75 101 GLU A CA 1
ATOM 660 C C . GLU A 1 89 ? 12.396 -0.512 8.513 1.00 25.04 101 GLU A C 1
ATOM 661 O O . GLU A 1 89 ? 12.614 0.094 7.480 1.00 30.91 101 GLU A O 1
ATOM 667 N N . ALA A 1 90 ? 12.153 0.111 9.667 1.00 23.05 102 ALA A N 1
ATOM 668 C CA . ALA A 1 90 ? 12.032 1.557 9.693 1.00 18.83 102 ALA A CA 1
ATOM 669 C C . ALA A 1 90 ? 13.375 2.222 9.416 1.00 16.05 102 ALA A C 1
ATOM 670 O O . ALA A 1 90 ? 14.453 1.769 9.835 1.00 17.11 102 ALA A O 1
ATOM 672 N N . ARG A 1 91 ? 13.294 3.345 8.703 1.00 14.74 103 ARG A N 1
ATOM 673 C CA . ARG A 1 91 ? 14.450 4.126 8.268 1.00 12.77 103 ARG A CA 1
ATOM 674 C C . ARG A 1 91 ? 14.195 5.570 8.489 1.00 11.45 103 ARG A C 1
ATOM 675 O O . ARG A 1 91 ? 13.064 6.001 8.384 1.00 13.70 103 ARG A O 1
ATOM 683 N N . ILE A 1 92 ? 15.262 6.335 8.782 1.00 10.64 104 ILE A N 1
ATOM 684 C CA . ILE A 1 92 ? 15.217 7.767 8.697 1.00 10.67 104 ILE A CA 1
ATOM 685 C C . ILE A 1 92 ? 16.266 8.167 7.675 1.00 10.75 104 ILE A C 1
ATOM 686 O O . ILE A 1 92 ? 17.464 7.917 7.858 1.00 11.33 104 ILE A O 1
ATOM 691 N N . ASN A 1 93 ? 15.810 8.776 6.581 1.00 10.39 105 ASN A N 1
ATOM 692 C CA . ASN A 1 93 ? 16.687 9.179 5.485 1.00 10.61 105 ASN A CA 1
ATOM 693 C C . ASN A 1 93 ? 16.892 10.648 5.556 1.00 9.55 105 ASN A C 1
ATOM 694 O O . ASN A 1 93 ? 15.895 11.427 5.575 1.00 10.87 105 ASN A O 1
ATOM 699 N N . THR A 1 94 ? 18.132 11.128 5.575 1.00 9.32 106 THR A N 1
ATOM 700 C CA . THR A 1 94 ? 18.428 12.510 5.871 1.00 8.90 106 THR A CA 1
ATOM 701 C C . THR A 1 94 ? 19.478 13.095 4.915 1.00 8.45 106 THR A C 1
ATOM 702 O O . THR A 1 94 ? 20.308 12.370 4.343 1.00 9.70 106 THR A O 1
ATOM 706 N N . GLN A 1 95 ? 19.448 14.399 4.836 1.00 8.29 107 GLN A N 1
ATOM 707 C CA . GLN A 1 95 ? 20.572 15.221 4.393 1.00 8.57 107 GLN A CA 1
ATOM 708 C C . GLN A 1 95 ? 20.932 16.112 5.571 1.00 7.73 107 GLN A C 1
ATOM 709 O O . GLN A 1 95 ? 20.096 16.423 6.391 1.00 8.97 107 GLN A O 1
ATOM 720 N N . TRP A 1 96 ? 22.199 16.520 5.625 1.00 7.94 108 TRP A N 1
ATOM 721 C CA . TRP A 1 96 ? 22.650 17.302 6.762 1.00 7.61 108 TRP A CA 1
ATOM 722 C C . TRP A 1 96 ? 23.589 18.419 6.315 1.00 7.58 108 TRP A C 1
ATOM 723 O O . TRP A 1 96 ? 24.221 18.359 5.266 1.00 7.92 108 TRP A O 1
ATOM 734 N N . LEU A 1 97 ? 23.654 19.426 7.190 1.00 7.53 109 LEU A N 1
ATOM 735 C CA . LEU A 1 97 ? 24.528 20.579 7.067 1.00 7.65 109 LEU A CA 1
ATOM 736 C C . LEU A 1 97 ? 25.299 20.743 8.367 1.00 7.82 109 LEU A C 1
ATOM 737 O O . LEU A 1 97 ? 24.690 20.909 9.402 1.00 9.50 109 LEU A O 1
ATOM 742 N N . LEU A 1 98 ? 26.634 20.737 8.281 1.00 8.04 110 LEU A N 1
ATOM 743 C CA . LEU A 1 98 ? 27.512 20.925 9.425 1.00 8.17 110 LEU A CA 1
ATOM 744 C C . LEU A 1 98 ? 28.205 22.257 9.252 1.00 8.22 110 LEU A C 1
ATOM 745 O O . LEU A 1 98 ? 29.055 22.418 8.367 1.00 9.05 110 LEU A O 1
ATOM 750 N N . THR A 1 99 ? 27.832 23.234 10.105 1.00 8.04 111 THR A N 1
ATOM 751 C CA . THR A 1 99 ? 28.461 24.542 10.071 1.00 8.12 111 THR A CA 1
ATOM 752 C C . THR A 1 99 ? 29.429 24.654 11.217 1.00 8.23 111 THR A C 1
ATOM 753 O O . THR A 1 99 ? 29.061 24.436 12.380 1.00 9.07 111 THR A O 1
ATOM 757 N N . SER A 1 100 ? 30.662 25.066 10.897 1.00 8.92 112 SER A N 1
ATOM 758 C CA . SER A 1 100 ? 31.651 25.430 11.888 1.00 9.82 112 SER A CA 1
ATOM 759 C C . SER A 1 100 ? 31.682 26.905 12.102 1.00 10.34 112 SER A C 1
ATOM 760 O O . SER A 1 100 ? 31.585 27.673 11.129 1.00 12.35 112 SER A O 1
ATOM 763 N N . GLY A 1 101 ? 31.899 27.366 13.330 1.00 10.56 113 GLY A N 1
ATOM 764 C CA . GLY A 1 101 ? 32.184 28.747 13.542 1.00 11.33 113 GLY A CA 1
ATOM 765 C C . GLY A 1 101 ? 33.481 29.125 12.842 1.00 11.91 113 GLY A C 1
ATOM 766 O O . GLY A 1 101 ? 34.484 28.429 13.012 1.00 14.74 113 GLY A O 1
ATOM 767 N N . THR A 1 102 ? 33.487 30.264 12.131 1.00 11.06 114 THR A N 1
ATOM 768 C CA . THR A 1 102 ? 34.672 30.656 11.354 1.00 11.41 114 THR A CA 1
ATOM 769 C C . THR A 1 102 ? 34.832 32.169 11.548 1.00 11.80 114 THR A C 1
ATOM 770 O O . THR A 1 102 ? 33.905 32.888 11.896 1.00 12.62 114 THR A O 1
ATOM 774 N N . THR A 1 103 ? 36.015 32.645 11.133 1.00 12.40 115 THR A N 1
ATOM 775 C CA . THR A 1 103 ? 36.140 34.049 10.952 1.00 13.54 115 THR A CA 1
ATOM 776 C C . THR A 1 103 ? 35.363 34.475 9.711 1.00 13.00 115 THR A C 1
ATOM 777 O O . THR A 1 103 ? 34.965 33.659 8.885 1.00 12.56 115 THR A O 1
ATOM 781 N N . GLU A 1 104 ? 35.122 35.758 9.558 1.00 15.36 116 GLU A N 1
ATOM 782 C CA . GLU A 1 104 ? 34.385 36.244 8.396 1.00 16.80 116 GLU A CA 1
ATOM 783 C C . GLU A 1 104 ? 35.084 35.866 7.077 1.00 15.76 116 GLU A C 1
ATOM 784 O O . GLU A 1 104 ? 34.456 35.488 6.088 1.00 17.25 116 GLU A O 1
ATOM 790 N N . ALA A 1 105 ? 36.424 35.995 7.064 1.00 16.70 117 ALA A N 1
ATOM 791 C C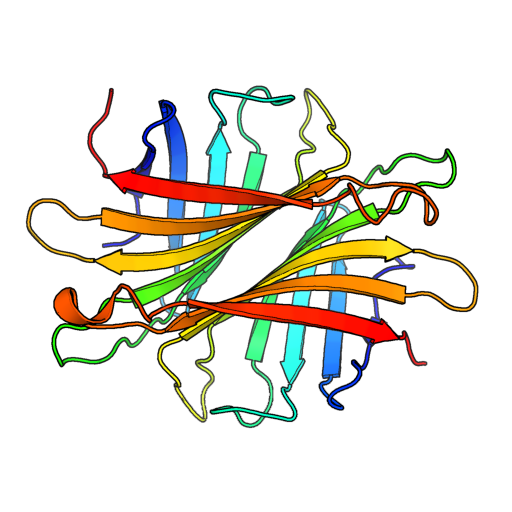A . ALA A 1 105 ? 37.162 35.688 5.833 1.00 17.00 117 ALA A CA 1
ATOM 792 C C . ALA A 1 105 ? 37.061 34.241 5.448 1.00 15.60 117 ALA A C 1
ATOM 793 O O . ALA A 1 105 ? 37.231 33.944 4.280 1.00 18.62 117 ALA A O 1
ATOM 795 N N . ASN A 1 106 ? 36.798 33.356 6.388 1.00 13.28 118 ASN A N 1
ATOM 796 C CA . ASN A 1 106 ? 36.713 31.926 6.163 1.00 12.66 118 ASN A CA 1
ATOM 797 C C . ASN A 1 106 ? 35.254 31.410 6.062 1.00 11.21 118 ASN A C 1
ATOM 798 O O . ASN A 1 106 ? 35.048 30.217 5.938 1.00 11.10 118 ASN A O 1
ATOM 803 N N . ALA A 1 107 ? 34.290 32.317 6.088 1.00 11.42 119 ALA A N 1
ATOM 804 C CA . ALA A 1 107 ? 32.907 31.881 6.130 1.00 11.35 119 ALA A CA 1
ATOM 805 C C . ALA A 1 107 ? 32.487 31.121 4.909 1.00 10.24 119 ALA A C 1
ATOM 806 O O . ALA A 1 107 ? 31.608 30.264 4.970 1.00 11.09 119 ALA A O 1
ATOM 808 N N . TRP A 1 108 ? 33.132 31.341 3.768 1.00 10.32 120 TRP A N 1
ATOM 809 C CA . TRP A 1 108 ? 32.789 30.642 2.549 1.00 10.97 120 TRP A CA 1
ATOM 810 C C . TRP A 1 108 ? 33.004 29.141 2.690 1.00 10.43 120 TRP A C 1
ATOM 811 O O . TRP A 1 108 ? 32.326 28.401 1.984 1.00 12.47 120 TRP A O 1
ATOM 822 N N . LYS A 1 109 ? 33.887 28.696 3.562 1.00 9.96 1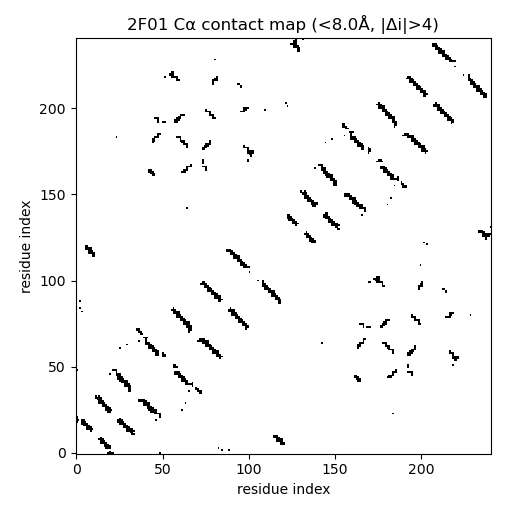21 LYS A N 1
ATOM 823 C CA . LYS A 1 109 ? 34.190 27.302 3.773 1.00 10.82 121 LYS A CA 1
ATOM 824 C C . LYS A 1 109 ? 33.677 26.789 5.130 1.00 10.41 121 LYS A C 1
ATOM 825 O O . LYS A 1 109 ? 34.192 25.814 5.669 1.00 12.10 121 LYS A O 1
ATOM 831 N N . SER A 1 110 ? 32.645 27.399 5.651 1.00 9.63 122 SER A N 1
ATOM 832 C CA . SER A 1 110 ? 32.113 27.019 6.939 1.00 9.32 122 SER A CA 1
ATOM 833 C C . SER A 1 110 ? 31.250 25.775 6.963 1.00 8.63 122 SER A C 1
ATOM 834 O O . SER A 1 110 ? 31.019 25.272 8.076 1.00 9.75 122 SER A O 1
ATOM 837 N N . THR A 1 111 ? 30.673 25.368 5.833 1.00 8.41 123 THR A N 1
ATOM 838 C CA . THR A 1 111 ? 29.572 24.397 5.895 1.00 8.48 123 THR A CA 1
ATOM 839 C C . THR A 1 111 ? 29.828 23.200 5.003 1.00 7.92 123 THR A C 1
ATOM 840 O O . THR A 1 111 ? 29.991 23.316 3.795 1.00 9.89 123 THR A O 1
ATOM 844 N N . LEU A 1 112 ? 29.790 22.013 5.607 1.00 8.33 124 LEU A N 1
ATOM 845 C CA . LEU A 1 112 ? 29.836 20.726 4.944 1.00 8.26 124 LEU A CA 1
ATOM 846 C C . LEU A 1 112 ? 28.398 20.220 4.745 1.00 8.24 124 LEU A C 1
ATOM 847 O O . LEU A 1 112 ? 27.518 20.490 5.568 1.00 8.92 124 LEU A O 1
ATOM 852 N N . VAL A 1 113 ? 28.183 19.448 3.675 1.00 8.74 125 VAL A N 1
ATOM 853 C CA . VAL A 1 113 ? 26.906 18.827 3.386 1.00 8.70 125 VAL A CA 1
ATOM 854 C C . VAL A 1 113 ? 27.118 17.357 3.195 1.00 8.42 125 VAL A C 1
ATOM 855 O O . VAL A 1 113 ? 28.117 16.912 2.594 1.00 9.43 125 VAL A O 1
ATOM 859 N N . GLY A 1 114 ? 26.142 16.546 3.626 1.00 8.37 126 GLY A N 1
ATOM 860 C CA . GLY A 1 114 ? 26.177 15.144 3.408 1.00 8.69 126 GLY A CA 1
ATOM 861 C C . GLY A 1 114 ? 24.816 14.488 3.613 1.00 8.20 126 GLY A C 1
ATOM 862 O O . GLY A 1 114 ? 23.797 15.199 3.660 1.00 8.94 126 GLY A O 1
ATOM 863 N N . HIS A 1 115 ? 24.816 13.202 3.691 1.00 9.29 127 HIS A N 1
ATOM 864 C CA . HIS A 1 115 ? 23.586 12.433 3.811 1.00 9.45 127 HIS A CA 1
ATOM 865 C C . HIS A 1 115 ? 23.844 11.222 4.712 1.00 9.56 127 HIS A C 1
ATOM 866 O O . HIS A 1 115 ? 24.852 10.545 4.557 1.00 11.66 127 HIS A O 1
ATOM 873 N N . ASP A 1 116 ? 22.903 10.981 5.608 1.00 9.26 128 ASP A N 1
ATOM 874 C CA . ASP A 1 116 ? 22.952 9.836 6.512 1.00 9.72 128 ASP A CA 1
ATOM 875 C C . ASP A 1 116 ? 21.647 9.048 6.433 1.00 9.69 128 ASP A C 1
ATOM 876 O O . ASP A 1 116 ? 20.575 9.639 6.385 1.00 10.66 128 ASP A O 1
ATOM 881 N N . THR A 1 117 ? 21.762 7.740 6.469 1.00 12.15 129 THR A N 1
ATOM 882 C CA . THR A 1 117 ? 20.599 6.860 6.559 1.00 12.57 129 THR A CA 1
ATOM 883 C C . THR A 1 117 ? 20.668 6.141 7.893 1.00 11.54 129 THR A C 1
ATOM 884 O O . THR A 1 117 ? 21.671 5.510 8.206 1.00 13.21 129 THR A O 1
ATOM 888 N N . PHE A 1 118 ? 19.599 6.256 8.666 1.00 11.36 130 PHE A N 1
ATOM 889 C CA . PHE A 1 118 ? 19.489 5.634 9.985 1.00 11.66 130 PHE A CA 1
ATOM 890 C C . PHE A 1 118 ? 18.579 4.428 9.954 1.00 11.92 130 PHE A C 1
ATOM 891 O O . PHE A 1 118 ? 17.477 4.463 9.393 1.00 12.41 130 PHE A O 1
ATOM 899 N N . THR A 1 119 ? 19.034 3.365 10.610 1.00 12.92 131 THR A N 1
ATOM 900 C CA . THR A 1 119 ? 18.302 2.125 10.767 1.00 12.62 131 THR A CA 1
ATOM 901 C C . THR A 1 119 ? 17.916 1.973 12.215 1.00 12.65 131 THR A C 1
ATOM 902 O O . THR A 1 119 ? 18.746 2.169 13.094 1.00 13.12 131 THR A O 1
ATOM 906 N N . LYS A 1 120 ? 16.669 1.590 12.477 1.00 13.00 132 LYS A N 1
ATOM 907 C CA . LYS A 1 120 ? 16.202 1.473 13.855 1.00 12.34 132 LYS A CA 1
ATOM 908 C C . LYS A 1 120 ? 16.635 0.121 14.440 1.00 12.74 132 LYS A C 1
ATOM 909 O O . LYS A 1 120 ? 16.548 -0.882 13.743 1.00 14.16 132 LYS A O 1
ATOM 915 N N . VAL A 1 121 ? 17.105 0.147 15.696 1.00 12.91 133 VAL A N 1
ATOM 916 C CA . VAL A 1 121 ? 17.495 -1.076 16.348 1.00 14.15 133 VAL A CA 1
ATOM 917 C C A VAL A 1 121 ? 16.543 -1.352 17.532 0.50 22.83 133 VAL A C 1
ATOM 918 C C B VAL A 1 121 ? 16.343 -1.496 17.246 0.50 22.41 133 VAL A C 1
ATOM 919 O O A VAL A 1 121 ? 15.551 -0.606 17.570 0.50 32.24 133 VAL A O 1
ATOM 920 O O B VAL A 1 121 ? 15.887 -0.720 18.064 0.50 33.53 133 VAL A O 1
ATOM 926 N N A LYS A 1 122 ? 16.725 -2.347 18.412 0.50 20.05 134 LYS A N 1
ATOM 927 N N B LYS A 1 122 ? 15.963 -2.761 16.898 0.50 13.19 134 LYS A N 1
ATOM 928 C CA A LYS A 1 122 ? 15.845 -2.827 19.457 0.50 32.23 134 LYS A CA 1
ATOM 929 C CA B LYS A 1 122 ? 14.712 -3.307 17.416 0.50 21.80 134 LYS A CA 1
ATOM 930 C C A LYS A 1 122 ? 16.650 -3.611 20.475 0.50 33.75 134 LYS A C 1
ATOM 931 C C B LYS A 1 122 ? 14.665 -4.827 17.528 0.50 16.92 134 LYS A C 1
ATOM 932 O O A LYS A 1 122 ? 17.536 -4.374 20.084 0.50 50.59 134 LYS A O 1
ATOM 933 O O B LYS A 1 122 ? 13.839 -5.391 18.267 0.50 37.97 134 LYS A O 1
ATOM 934 N N . GLY B 1 4 ? 23.251 39.635 21.426 1.00 26.54 16 GLY B N 1
ATOM 935 C CA . GLY B 1 4 ? 23.282 38.190 21.623 1.00 20.13 16 GLY B CA 1
ATOM 936 C C . GLY B 1 4 ? 22.300 37.543 20.634 0.50 11.51 16 GLY B C 1
ATOM 937 O O . GLY B 1 4 ? 21.594 38.235 19.885 1.00 15.78 16 GLY B O 1
ATOM 938 N N . ILE B 1 5 ? 22.217 36.214 20.686 1.00 14.42 17 ILE B N 1
ATOM 939 C CA . ILE B 1 5 ? 21.324 35.462 19.833 1.00 12.43 17 ILE B CA 1
ATOM 940 C C . ILE B 1 5 ? 19.882 35.725 20.208 1.00 11.59 17 ILE B C 1
ATOM 941 O O . ILE B 1 5 ? 18.988 35.797 19.328 1.00 12.50 17 ILE B O 1
ATOM 946 N N . THR B 1 6 ? 19.607 35.804 21.505 1.00 11.61 18 THR B N 1
ATOM 947 C CA . THR B 1 6 ? 18.203 36.037 21.917 1.00 11.36 18 THR B CA 1
ATOM 948 C C . THR B 1 6 ? 17.637 37.295 21.302 1.00 11.61 18 THR B C 1
ATOM 949 O O . THR B 1 6 ? 18.264 38.367 21.369 1.00 13.37 18 THR B O 1
ATOM 953 N N . GLY B 1 7 ? 16.456 37.187 20.717 1.00 11.72 19 GLY B N 1
ATOM 954 C CA . GLY B 1 7 ? 15.776 38.350 20.194 1.00 12.01 19 GLY B CA 1
ATOM 955 C C . GLY B 1 7 ? 14.898 37.986 19.023 1.00 10.53 19 GLY B C 1
ATOM 956 O O . GLY B 1 7 ? 14.591 36.830 18.816 1.00 11.16 19 GLY B O 1
ATOM 957 N N . THR B 1 8 ? 14.474 39.061 18.321 1.00 10.74 20 THR B N 1
ATOM 958 C CA . THR B 1 8 ? 13.633 38.937 17.160 1.00 10.74 20 THR B CA 1
ATOM 959 C C . THR B 1 8 ? 14.426 39.293 15.900 1.00 10.37 20 THR B C 1
ATOM 960 O O . THR B 1 8 ? 15.000 40.353 15.820 1.00 12.09 20 THR B O 1
ATOM 964 N N . TRP B 1 9 ? 14.447 38.329 14.987 1.00 10.27 21 TRP B N 1
ATOM 965 C CA . TRP B 1 9 ? 15.239 38.389 13.791 1.00 9.98 21 TRP B CA 1
ATOM 966 C C . TRP B 1 9 ? 14.336 38.338 12.552 1.00 10.09 21 TRP B C 1
ATOM 967 O O . TRP B 1 9 ? 13.245 37.748 12.603 1.00 10.93 21 TRP B O 1
ATOM 978 N N . TYR B 1 10 ? 14.846 38.867 11.450 1.00 9.64 22 TYR B N 1
ATOM 979 C CA . TYR B 1 10 ? 14.091 38.904 10.185 1.00 9.91 22 TYR B CA 1
ATOM 980 C C . TYR B 1 10 ? 15.047 38.495 9.095 1.00 9.93 22 TYR B C 1
ATOM 981 O O . TYR B 1 10 ? 16.216 38.935 9.080 1.00 10.68 22 TYR B O 1
ATOM 990 N N . ASN B 1 11 ? 14.570 37.709 8.107 1.00 10.25 23 ASN B N 1
ATOM 991 C CA . ASN B 1 11 ? 15.446 37.348 7.003 1.00 10.25 23 ASN B CA 1
ATOM 992 C C . ASN B 1 11 ? 15.063 38.144 5.767 1.00 10.34 23 ASN B C 1
ATOM 993 O O . ASN B 1 11 ? 14.244 39.043 5.761 1.00 11.02 23 ASN B O 1
ATOM 998 N N . GLN B 1 12 ? 15.764 37.834 4.662 1.00 10.95 24 GLN B N 1
ATOM 999 C CA . GLN B 1 12 ? 15.639 38.588 3.406 1.00 11.70 24 GLN B CA 1
ATOM 1000 C C . GLN B 1 12 ? 14.281 38.386 2.763 1.00 11.47 24 GLN B C 1
ATOM 1001 O O . GLN B 1 12 ? 13.929 39.156 1.861 1.00 15.14 24 GLN B O 1
ATOM 1007 N N . LEU B 1 13 ? 13.522 37.383 3.157 1.00 11.76 25 LEU B N 1
ATOM 1008 C CA . LEU B 1 13 ? 12.162 37.163 2.683 1.00 12.23 25 LEU B CA 1
ATOM 1009 C C . LEU B 1 13 ? 11.132 37.895 3.535 1.00 12.64 25 LEU B C 1
ATOM 1010 O O . LEU B 1 13 ? 9.947 37.930 3.158 1.00 15.86 25 LEU B O 1
ATOM 1015 N N . GLY B 1 14 ? 11.519 38.436 4.685 1.00 11.97 26 GLY B N 1
ATOM 1016 C CA . GLY B 1 14 ? 10.623 39.043 5.601 1.00 12.57 26 GLY B CA 1
ATOM 1017 C C . GLY B 1 14 ? 10.039 38.129 6.643 1.00 11.41 26 GLY B C 1
ATOM 1018 O O . GLY B 1 14 ? 9.119 38.520 7.351 1.00 13.71 26 GLY B O 1
ATOM 1019 N N . SER B 1 15 ? 10.536 36.911 6.746 1.00 10.22 27 SER B N 1
ATOM 1020 C CA . SER B 1 15 ? 10.156 35.972 7.815 1.00 9.70 27 SER B CA 1
ATOM 1021 C C . SER B 1 15 ? 10.661 36.463 9.162 1.00 9.91 27 SER B C 1
ATOM 1022 O O . SER B 1 15 ? 11.672 37.146 9.219 1.00 11.36 27 SER B O 1
ATOM 1025 N N . THR B 1 16 ? 9.911 36.082 10.213 1.00 9.70 28 THR B N 1
ATOM 1026 C CA . THR B 1 16 ? 10.233 36.505 11.579 1.00 10.41 28 THR B CA 1
ATOM 1027 C C . THR B 1 16 ? 10.598 35.318 12.422 1.00 9.80 28 THR B C 1
ATOM 1028 O O . THR B 1 16 ? 9.845 34.338 12.570 1.00 10.45 28 THR B O 1
ATOM 1032 N N . PHE B 1 17 ? 11.793 35.392 13.044 1.00 9.55 29 PHE B N 1
ATOM 1033 C CA . PHE B 1 17 ? 12.405 34.336 13.846 1.00 9.35 29 PHE B CA 1
ATOM 1034 C C . PHE B 1 17 ? 12.592 34.900 15.243 1.00 9.35 29 PHE B C 1
ATOM 1035 O O . PHE B 1 17 ? 13.402 35.810 15.457 1.00 10.30 29 PHE B O 1
ATOM 1043 N N . ILE B 1 18 ? 11.800 34.432 16.199 1.00 9.54 30 ILE B N 1
ATOM 1044 C CA . ILE B 1 18 ? 11.867 34.905 17.580 1.00 10.06 30 ILE B CA 1
ATOM 1045 C C . ILE B 1 18 ? 12.460 33.795 18.397 1.00 9.80 30 ILE B C 1
ATOM 1046 O O . ILE B 1 18 ? 11.960 32.668 18.401 1.00 10.88 30 ILE B O 1
ATOM 1051 N N . VAL B 1 19 ? 13.583 34.073 19.088 1.00 10.54 31 VAL B N 1
ATOM 1052 C CA . VAL B 1 19 ? 14.312 32.974 19.694 1.00 10.06 31 VAL B CA 1
ATOM 1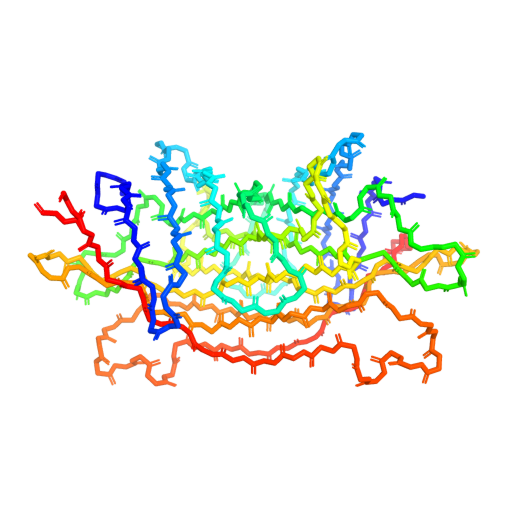053 C C . VAL B 1 19 ? 14.892 33.427 21.042 1.00 10.03 31 VAL B C 1
ATOM 1054 O O . VAL B 1 19 ? 15.250 34.559 21.240 1.00 10.91 31 VAL B O 1
ATOM 1058 N N . THR B 1 20 ? 14.980 32.439 21.931 1.00 10.79 32 THR B N 1
ATOM 1059 C CA . THR B 1 20 ? 15.705 32.538 23.198 1.00 10.82 32 THR B CA 1
ATOM 1060 C C . THR B 1 20 ? 16.846 31.526 23.188 1.00 10.04 32 THR B C 1
ATOM 1061 O O . THR B 1 20 ? 16.623 30.364 22.944 1.00 11.31 32 THR B O 1
ATOM 1065 N N . ALA B 1 21 ? 18.050 32.027 23.515 1.00 10.88 33 ALA B N 1
ATOM 1066 C CA . ALA B 1 21 ? 19.216 31.205 23.642 1.00 11.03 33 ALA B CA 1
ATOM 1067 C C . ALA B 1 21 ? 19.424 30.935 25.131 1.00 11.45 33 ALA B C 1
ATOM 1068 O O . ALA B 1 21 ? 19.741 31.822 25.907 1.00 14.36 33 ALA B O 1
ATOM 1070 N N . GLY B 1 22 ? 19.235 29.671 25.509 1.00 10.87 34 GLY B N 1
ATOM 1071 C CA . GLY B 1 22 ? 19.441 29.253 26.897 1.00 11.95 34 GLY B CA 1
ATOM 1072 C C . GLY B 1 22 ? 20.924 29.187 27.208 1.00 11.70 34 GLY B C 1
ATOM 1073 O O . GLY B 1 22 ? 21.765 29.021 26.331 1.00 12.29 34 GLY B O 1
ATOM 1074 N N . ALA B 1 23 ? 21.258 29.307 28.483 1.00 12.62 35 ALA B N 1
ATOM 1075 C CA . ALA B 1 23 ? 22.664 29.449 28.860 1.00 13.72 35 ALA B CA 1
ATOM 1076 C C . ALA B 1 23 ? 23.546 28.278 28.473 1.00 13.11 35 ALA B C 1
ATOM 1077 O O . ALA B 1 23 ? 24.775 28.483 28.243 1.00 14.89 35 ALA B O 1
ATOM 1079 N N . ASP B 1 24 ? 22.978 27.078 28.399 1.00 13.07 36 ASP B N 1
ATOM 1080 C CA . ASP B 1 24 ? 23.721 25.855 28.126 1.00 14.80 36 ASP B CA 1
ATOM 1081 C C . ASP B 1 24 ? 23.578 25.306 26.737 1.00 13.52 36 ASP B C 1
ATOM 1082 O O . ASP B 1 24 ? 23.883 24.135 26.510 1.00 17.76 36 ASP B O 1
ATOM 1087 N N . GLY B 1 25 ? 23.012 26.104 25.816 1.00 11.50 37 GLY B N 1
ATOM 1088 C CA . GLY B 1 25 ? 23.019 25.705 24.446 1.00 10.39 37 GLY B CA 1
ATOM 1089 C C . GLY B 1 25 ? 21.681 25.530 23.764 1.00 9.93 37 GLY B C 1
ATOM 1090 O O . GLY B 1 25 ? 21.662 25.262 22.562 1.00 10.46 37 GLY B O 1
ATOM 1091 N N . ALA B 1 26 ? 20.575 25.649 24.470 1.00 10.00 38 ALA B N 1
ATOM 1092 C CA . ALA B 1 26 ? 19.275 25.500 23.826 1.00 9.87 38 ALA B CA 1
ATOM 1093 C C . ALA B 1 26 ? 18.898 26.723 23.025 1.00 9.15 38 ALA B C 1
ATOM 1094 O O . ALA B 1 26 ? 19.175 27.861 23.375 1.00 10.80 38 ALA B O 1
ATOM 1096 N N . LEU B 1 27 ? 18.209 26.483 21.887 1.00 9.72 39 LEU B N 1
ATOM 1097 C CA . LEU B 1 27 ? 17.452 27.508 21.183 1.00 9.59 39 LEU B CA 1
ATOM 1098 C C . LEU B 1 27 ? 15.994 27.096 21.225 1.00 9.37 39 LEU B C 1
ATOM 1099 O O . LEU B 1 27 ? 15.639 25.943 20.926 1.00 9.80 39 LEU B O 1
ATOM 1104 N N . THR B 1 28 ? 15.149 28.061 21.585 1.00 9.41 40 THR B N 1
ATOM 1105 C CA . THR B 1 28 ? 13.708 27.798 21.680 1.00 9.65 40 THR B CA 1
ATOM 1106 C C . THR B 1 28 ? 12.976 29.005 21.148 1.00 9.24 40 THR B C 1
ATOM 1107 O O . THR B 1 28 ? 13.309 30.131 21.541 1.00 11.76 40 THR B O 1
ATOM 1111 N N . GLY B 1 29 ? 11.990 28.878 20.311 1.00 8.85 41 GLY B N 1
ATOM 1112 C CA . GLY B 1 29 ? 11.239 30.021 19.844 1.00 9.41 41 GLY B CA 1
ATOM 1113 C C . GLY B 1 29 ? 10.187 29.694 18.864 1.00 8.52 41 GLY B C 1
ATOM 1114 O O . GLY B 1 29 ? 9.618 28.607 18.849 1.00 8.80 41 GLY B O 1
ATOM 1115 N N . THR B 1 30 ? 9.893 30.720 18.023 1.00 8.87 42 THR B N 1
ATOM 1116 C CA . THR B 1 30 ? 8.857 30.578 17.020 1.00 8.99 42 THR B CA 1
ATOM 1117 C C . THR B 1 30 ? 9.374 31.143 15.720 1.00 8.53 42 THR B C 1
ATOM 1118 O O . THR B 1 30 ? 10.228 32.041 15.663 1.00 9.67 42 THR B O 1
ATOM 1122 N N . TYR B 1 31 ? 8.768 30.637 14.620 1.00 8.53 43 TYR B N 1
ATOM 1123 C CA . TYR B 1 31 ? 9.119 31.081 13.272 1.00 8.65 43 TYR B CA 1
ATOM 1124 C C . TYR B 1 31 ? 7.846 31.360 12.520 1.00 8.67 43 TYR B C 1
ATOM 1125 O O . TYR B 1 31 ? 6.905 30.568 12.545 1.00 9.87 43 TYR B O 1
ATOM 1134 N N . GLU B 1 32 ? 7.851 32.484 11.793 1.00 9.00 44 GLU B N 1
ATOM 1135 C CA . GLU B 1 32 ? 6.714 32.855 10.946 1.00 9.36 44 GLU B CA 1
ATOM 1136 C C . GLU B 1 32 ? 7.294 33.101 9.559 1.00 9.23 44 GLU B C 1
ATOM 1137 O O . GLU B 1 32 ? 8.095 34.013 9.379 1.00 10.45 44 GLU B O 1
ATOM 1143 N N . SER B 1 33 ? 6.933 32.276 8.571 1.00 10.00 45 SER B N 1
ATOM 1144 C CA . SER B 1 33 ? 7.462 32.403 7.257 1.00 9.90 45 SER B CA 1
ATOM 1145 C C . SER B 1 33 ? 6.628 33.332 6.403 1.00 10.51 45 SER B C 1
ATOM 1146 O O . SER B 1 33 ? 5.399 33.219 6.369 1.00 12.46 45 SER B O 1
ATOM 1149 N N . ALA B 1 34 ? 7.314 34.207 5.652 1.00 10.68 46 ALA B N 1
ATOM 1150 C CA . ALA B 1 34 ? 6.637 35.081 4.713 1.00 12.28 46 ALA B CA 1
ATOM 1151 C C . ALA B 1 34 ? 6.224 34.374 3.419 1.00 11.72 46 ALA B C 1
ATOM 1152 O O . ALA B 1 34 ? 5.482 34.939 2.616 1.00 14.50 46 ALA B O 1
ATOM 1154 N N . VAL B 1 35 ? 6.734 33.170 3.171 1.00 10.99 47 VAL B N 1
ATOM 1155 C CA . VAL B 1 35 ? 6.502 32.421 1.929 1.00 11.14 47 VAL B CA 1
ATOM 1156 C C . VAL B 1 35 ? 6.158 30.948 2.260 1.00 11.07 47 VAL B C 1
ATOM 1157 O O . VAL B 1 35 ? 6.380 30.438 3.341 1.00 11.30 47 VAL B O 1
ATOM 1161 N N . GLY B 1 36 ? 5.645 30.296 1.207 1.00 11.80 48 GLY B N 1
ATOM 1162 C CA . GLY B 1 36 ? 5.397 28.908 1.308 1.00 12.10 48 GLY B CA 1
ATOM 1163 C C . GLY B 1 36 ? 4.051 28.521 1.891 1.00 13.14 48 GLY B 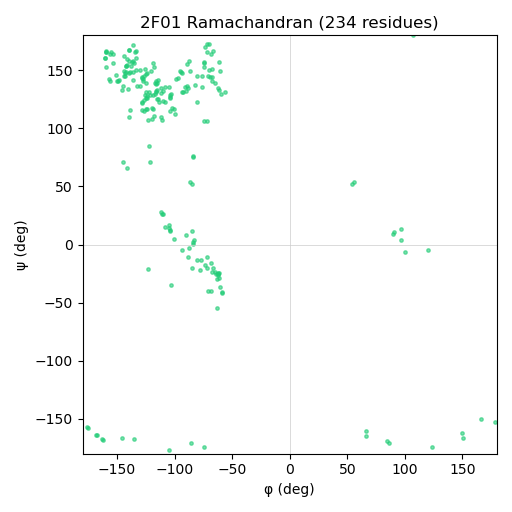C 1
ATOM 1164 O O . GLY B 1 36 ? 3.201 29.380 2.134 1.00 14.62 48 GLY B O 1
ATOM 1165 N N . ASN B 1 37 ? 3.891 27.222 2.172 1.00 13.18 49 ASN B N 1
ATOM 1166 C CA . ASN B 1 37 ? 2.646 26.685 2.737 1.00 14.48 49 ASN B CA 1
ATOM 1167 C C . ASN B 1 37 ? 2.664 26.852 4.254 1.00 13.36 49 ASN B C 1
ATOM 1168 O O . ASN B 1 37 ? 2.959 25.897 4.999 1.00 14.59 49 ASN B O 1
ATOM 1173 N N . ALA B 1 38 ? 2.433 28.071 4.704 1.00 13.26 50 ALA B N 1
ATOM 1174 C CA . ALA B 1 38 ? 2.703 28.468 6.071 1.00 13.10 50 ALA B CA 1
ATOM 1175 C C . ALA B 1 38 ? 1.833 29.664 6.428 1.00 12.86 50 ALA B C 1
ATOM 1176 O O . ALA B 1 38 ? 1.684 30.548 5.615 1.00 15.37 50 ALA B O 1
ATOM 1178 N N . GLU B 1 39 ? 1.318 29.676 7.658 1.00 12.21 51 GLU B N 1
ATOM 1179 C CA . GLU B 1 39 ? 0.628 30.834 8.189 1.00 13.63 51 GLU B CA 1
ATOM 1180 C C . GLU B 1 39 ? 0.841 30.881 9.697 1.00 11.99 51 GLU B C 1
ATOM 1181 O O . GLU B 1 39 ? 0.880 29.874 10.385 1.00 12.61 51 GLU B O 1
ATOM 1187 N N . SER B 1 40 ? 1.033 32.095 10.195 1.00 12.33 52 SER B N 1
ATOM 1188 C CA . SER B 1 40 ? 1.224 32.335 11.630 1.00 12.65 52 SER B CA 1
ATOM 1189 C C . SER B 1 40 ? 2.533 31.706 12.102 1.00 10.99 52 SER B C 1
ATOM 1190 O O . SER B 1 40 ? 3.451 31.464 11.341 1.00 12.66 52 SER B O 1
ATOM 1193 N N . ARG B 1 41 ? 2.625 31.492 13.422 1.00 10.91 53 ARG B N 1
ATOM 1194 C CA . ARG B 1 41 ? 3.872 31.050 14.029 1.00 10.33 53 ARG B CA 1
ATOM 1195 C C . ARG B 1 41 ? 3.888 29.550 14.154 1.00 9.79 53 ARG B C 1
ATOM 1196 O O . ARG B 1 41 ? 2.885 28.873 14.456 1.00 11.11 53 ARG B O 1
ATOM 1208 N N . TYR B 1 42 ? 5.126 29.013 14.049 1.00 9.24 54 TYR B N 1
ATOM 1209 C CA . TYR B 1 42 ? 5.421 27.630 14.239 1.00 8.64 54 TYR B CA 1
ATOM 1210 C C . TYR B 1 42 ? 6.481 27.471 15.323 1.00 8.67 54 TYR B C 1
ATOM 1211 O O . TYR B 1 42 ? 7.380 28.291 15.409 1.00 9.25 54 TYR B O 1
ATOM 1220 N N . VAL B 1 43 ? 6.403 26.375 16.063 1.00 8.74 55 VAL B N 1
ATOM 1221 C CA . VAL B 1 43 ? 7.405 26.089 17.071 1.00 8.74 55 VAL B CA 1
ATOM 1222 C C . VAL B 1 43 ? 8.737 25.787 16.438 1.00 8.70 55 VAL B C 1
ATOM 1223 O O . VAL B 1 43 ? 8.816 25.055 15.423 1.00 9.21 55 VAL B O 1
ATOM 1227 N N . LEU B 1 44 ? 9.831 26.276 17.036 1.00 8.61 56 LEU B N 1
ATOM 1228 C CA . LEU B 1 44 ? 11.165 25.883 16.643 1.00 9.42 56 LEU B CA 1
ATOM 1229 C C . LEU B 1 44 ? 11.968 25.472 17.875 1.00 8.92 56 LEU B C 1
ATOM 1230 O O . LEU B 1 44 ? 11.758 25.994 18.993 1.00 9.78 56 LEU B O 1
ATOM 1235 N N . THR B 1 45 ? 12.905 24.564 17.664 1.00 8.92 57 THR B N 1
ATOM 1236 C CA . THR B 1 45 ? 13.897 24.245 18.679 1.00 8.46 57 THR B CA 1
ATOM 1237 C C . THR B 1 45 ? 15.219 24.006 17.957 1.00 8.51 57 THR B C 1
ATOM 1238 O O . THR B 1 45 ? 15.263 23.576 16.802 1.00 8.91 57 THR B O 1
ATOM 1244 N N . GLY B 1 46 ? 16.320 24.247 18.685 1.00 8.51 58 GLY B N 1
ATOM 1245 C CA . GLY B 1 46 ? 17.622 24.022 18.139 1.00 9.27 58 GLY B CA 1
ATOM 1246 C C . GLY B 1 46 ? 18.685 24.095 19.220 1.00 8.30 58 GLY B C 1
ATOM 1247 O O . GLY B 1 46 ? 18.388 24.005 20.408 1.00 9.10 58 GLY B O 1
ATOM 1248 N N . ARG B 1 47 ? 19.933 24.228 18.759 1.00 8.72 59 ARG B N 1
ATOM 1249 C CA . ARG B 1 47 ? 21.091 24.231 19.636 1.00 8.80 59 ARG B CA 1
ATOM 1250 C C . ARG B 1 47 ? 22.096 25.265 19.117 1.00 8.95 59 ARG B C 1
ATOM 1251 O O . ARG B 1 47 ? 22.159 25.492 17.909 1.00 9.40 59 ARG B O 1
ATOM 1259 N N . TYR B 1 48 ? 22.928 25.777 20.034 1.00 9.30 60 TYR B N 1
ATOM 1260 C CA . TYR B 1 48 ? 24.009 26.636 19.610 1.00 9.27 60 TYR B CA 1
ATOM 1261 C C . TYR B 1 48 ? 25.218 26.356 20.500 1.00 9.10 60 TYR B C 1
ATOM 1262 O O . TYR B 1 48 ? 25.073 25.817 21.607 1.00 9.98 60 TYR B O 1
ATOM 1271 N N . ASP B 1 49 ? 26.379 26.766 20.043 1.00 9.79 61 ASP B N 1
ATOM 1272 C CA . ASP B 1 49 ? 27.621 26.669 20.829 1.00 9.94 61 ASP B CA 1
ATOM 1273 C C . ASP B 1 49 ? 27.634 27.721 21.911 1.00 10.05 61 ASP B C 1
ATOM 1274 O O . ASP B 1 49 ? 27.783 28.914 21.633 1.00 11.06 61 ASP B O 1
ATOM 1279 N N . SER B 1 50 ? 27.433 27.326 23.156 1.00 10.42 62 SER B N 1
ATOM 1280 C CA . SER B 1 50 ? 27.330 28.188 24.307 1.00 11.33 62 SER B CA 1
ATOM 1281 C C . SER B 1 50 ? 28.687 28.588 24.873 1.00 13.37 62 SER B C 1
ATOM 1282 O O . SER B 1 50 ? 28.700 29.316 25.867 1.00 17.08 62 SER B O 1
ATOM 1286 N N . ALA B 1 51 ? 29.780 28.192 24.230 1.00 12.80 63 ALA B N 1
ATOM 1287 C CA . ALA B 1 51 ? 31.142 28.662 24.605 1.00 14.55 63 ALA B CA 1
ATOM 1288 C C . ALA B 1 51 ? 31.954 28.786 23.333 1.00 13.95 63 ALA B C 1
ATOM 1289 O O . ALA B 1 51 ? 32.843 27.993 23.075 1.00 15.43 63 ALA B O 1
ATOM 1291 N N . PRO B 1 52 ? 31.643 29.804 22.476 1.00 14.83 64 PRO B N 1
ATOM 1292 C CA . PRO B 1 52 ? 32.349 29.904 21.200 1.00 15.23 64 PRO B CA 1
ATOM 1293 C C . PRO B 1 52 ? 33.817 30.232 21.416 1.00 15.63 64 PRO B C 1
ATOM 1294 O O . PRO B 1 52 ? 34.304 30.635 22.509 1.00 17.33 64 PRO B O 1
ATOM 1298 N N . ALA B 1 53 ? 34.579 30.059 20.327 1.00 14.70 65 ALA B N 1
ATOM 1299 C CA . ALA B 1 53 ? 36.007 30.402 20.283 1.00 15.23 65 ALA B CA 1
ATOM 1300 C C . ALA B 1 53 ? 36.169 31.926 20.533 1.00 17.17 65 ALA B C 1
ATOM 1301 O O . ALA B 1 53 ? 35.296 32.731 20.258 1.00 22.99 65 ALA B O 1
ATOM 1303 N N . THR B 1 54 ? 37.370 32.244 20.977 1.00 23.81 66 THR B N 1
ATOM 1304 C CA . THR B 1 54 ? 37.591 33.652 21.336 1.00 25.96 66 THR B CA 1
ATOM 1305 C C . THR B 1 54 ? 38.535 34.324 20.359 1.00 25.41 66 THR B C 1
ATOM 1306 O O . THR B 1 54 ? 39.174 35.300 20.667 1.00 33.08 66 THR B O 1
ATOM 1310 N N . ASP B 1 55 ? 38.607 33.842 19.129 1.00 20.46 67 ASP B N 1
ATOM 1311 C CA . ASP B 1 55 ? 39.445 34.314 18.059 1.00 18.25 67 ASP B CA 1
ATOM 1312 C C . ASP B 1 55 ? 38.755 35.106 16.985 1.00 19.05 67 ASP B C 1
ATOM 1313 O O . ASP B 1 55 ? 39.306 35.315 15.903 1.00 23.56 67 ASP B O 1
ATOM 1318 N N . GLY B 1 56 ? 37.531 35.577 17.172 1.00 21.14 68 GLY B N 1
ATOM 1319 C CA . GLY B 1 56 ? 36.857 36.294 16.088 1.00 21.69 68 GLY B CA 1
ATOM 1320 C C . GLY B 1 56 ? 35.880 35.431 15.352 1.00 18.81 68 GLY B C 1
ATOM 1321 O O . GLY B 1 56 ? 35.099 35.998 14.575 1.00 29.33 68 GLY B O 1
ATOM 1322 N N . SER B 1 57 ? 35.813 34.170 15.628 1.00 15.30 69 SER B N 1
ATOM 1323 C CA . SER B 1 57 ? 34.925 33.270 14.928 1.00 13.86 69 SER B CA 1
ATOM 1324 C C . SER B 1 57 ? 33.474 33.458 15.349 1.00 12.60 69 SER B C 1
ATOM 1325 O O . SER B 1 57 ? 33.169 33.847 16.460 1.00 15.79 69 SER B O 1
ATOM 1328 N N . GLY B 1 58 ? 32.584 33.145 14.449 1.00 12.11 70 GLY B N 1
ATOM 1329 C CA . GLY B 1 58 ? 31.152 33.122 14.729 1.00 11.17 70 GLY B CA 1
ATOM 1330 C C . GLY B 1 58 ? 30.798 31.974 15.634 1.00 10.27 70 GLY B C 1
ATOM 1331 O O . GLY B 1 58 ? 31.562 31.075 15.996 1.00 11.85 70 GLY B O 1
ATOM 1332 N N . THR B 1 59 ? 29.489 32.030 16.047 1.00 9.83 71 THR B N 1
ATOM 1333 C CA . THR B 1 59 ? 28.923 31.033 16.959 1.00 9.55 71 THR B CA 1
ATOM 1334 C C . THR B 1 59 ? 28.054 30.082 16.175 1.00 8.88 71 THR B C 1
ATOM 1335 O O . THR B 1 59 ? 27.015 30.490 15.628 1.00 9.77 71 THR B O 1
ATOM 1339 N N . ALA B 1 60 ? 28.433 28.819 16.095 1.00 9.15 72 ALA B N 1
ATOM 1340 C CA . ALA B 1 60 ? 27.676 27.830 15.335 1.00 8.80 72 ALA B CA 1
ATOM 1341 C C . ALA B 1 60 ? 26.321 27.554 15.985 1.00 8.94 72 ALA B C 1
ATOM 1342 O O . ALA B 1 60 ? 26.199 27.498 17.197 1.00 9.96 72 ALA B O 1
ATOM 1344 N N . LEU B 1 61 ? 25.334 27.323 15.128 1.00 8.99 73 LEU B N 1
ATOM 1345 C CA . LEU B 1 61 ? 23.980 27.073 15.624 1.00 8.51 73 LEU B CA 1
ATOM 1346 C C . LEU B 1 61 ? 23.165 26.361 14.552 1.00 8.71 73 LEU B C 1
ATOM 1347 O O . LEU B 1 61 ? 23.510 26.310 13.375 1.00 10.19 73 LEU B O 1
ATOM 1355 N N . GLY B 1 62 ? 22.012 25.825 14.991 1.00 8.50 74 GLY B N 1
ATOM 1356 C CA . GLY B 1 62 ? 21.046 25.299 14.052 1.00 8.22 74 GLY B CA 1
ATOM 1357 C C . GLY B 1 62 ? 19.686 25.196 14.716 1.00 7.57 74 GLY B C 1
ATOM 1358 O O . GLY B 1 62 ? 19.602 25.143 15.940 1.00 8.43 74 GLY B O 1
ATOM 1359 N N . TRP B 1 63 ? 18.639 25.123 13.909 1.00 7.76 75 TRP B N 1
ATOM 1360 C CA . TRP B 1 63 ? 17.311 24.896 14.465 1.00 7.61 75 TRP B CA 1
ATOM 1361 C C . TRP B 1 63 ? 16.433 24.260 13.396 1.00 7.72 75 TRP B C 1
ATOM 1362 O O . TRP B 1 63 ? 16.730 24.223 12.219 1.00 8.18 75 TRP B O 1
ATOM 1373 N N . THR B 1 64 ? 15.272 23.725 13.903 1.00 8.13 76 THR B N 1
ATOM 1374 C CA . THR B 1 64 ? 14.301 23.037 13.090 1.00 7.95 76 THR B CA 1
ATOM 1375 C C . THR B 1 64 ? 12.909 23.627 13.319 1.00 7.62 76 THR B C 1
ATOM 1376 O O . THR B 1 64 ? 12.548 23.902 14.466 1.00 8.57 76 THR B O 1
ATOM 1380 N N . VAL B 1 65 ? 12.135 23.691 12.235 1.00 7.90 77 VAL B N 1
ATOM 1381 C CA . VAL B 1 65 ? 10.694 23.898 12.269 1.00 8.12 77 VAL B CA 1
ATOM 1382 C C . VAL B 1 65 ? 10.041 22.740 11.522 1.00 8.33 77 VAL B C 1
ATOM 1383 O O . VAL B 1 65 ? 10.389 22.485 10.375 1.00 8.95 77 VAL B O 1
ATOM 1387 N N . ALA B 1 66 ? 9.062 22.080 12.166 1.00 8.39 78 ALA B N 1
ATOM 1388 C CA . ALA B 1 66 ? 8.119 21.229 11.447 1.00 9.27 78 ALA B CA 1
ATOM 1389 C C . ALA B 1 66 ? 6.906 22.101 11.121 1.00 9.01 78 ALA B C 1
ATOM 1390 O O . ALA B 1 66 ? 6.344 22.733 12.042 1.00 10.03 78 ALA B O 1
ATOM 1392 N N . TRP B 1 67 ? 6.449 22.092 9.886 1.00 9.15 79 TRP B N 1
ATOM 1393 C CA . TRP B 1 67 ? 5.476 23.050 9.403 1.00 9.07 79 TRP B CA 1
ATOM 1394 C C . TRP B 1 67 ? 4.024 22.621 9.668 1.00 9.26 79 TRP B C 1
ATOM 1395 O O . TRP B 1 67 ? 3.164 22.590 8.769 1.00 9.90 79 TRP B O 1
ATOM 1406 N N . LYS B 1 68 ? 3.766 22.322 10.932 1.00 9.52 80 LYS B N 1
ATOM 1407 C CA . LYS B 1 68 ? 2.441 22.000 11.454 1.00 9.72 80 LYS B CA 1
ATOM 1408 C C . LYS B 1 68 ? 2.169 22.938 12.616 1.00 9.66 80 LYS B C 1
ATOM 1409 O O . LYS B 1 68 ? 2.977 23.069 13.545 1.00 10.33 80 LYS B O 1
ATOM 1418 N N . ASN B 1 69 ? 1.010 23.596 12.559 1.00 10.21 81 ASN B N 1
ATOM 1419 C CA . ASN B 1 69 ? 0.534 24.387 13.707 1.00 10.27 81 ASN B CA 1
ATOM 1420 C C . ASN B 1 69 ? -1.003 24.271 13.714 1.00 11.59 81 ASN B C 1
ATOM 1421 O O . ASN B 1 69 ? -1.559 23.371 13.072 1.00 12.71 81 ASN B O 1
ATOM 1426 N N . ASN B 1 70 ? -1.697 25.108 14.474 1.00 12.69 82 ASN B N 1
ATOM 1427 C CA . ASN B 1 70 ? -3.142 24.962 14.560 1.00 14.83 82 ASN B CA 1
ATOM 1428 C C . ASN B 1 70 ? -3.854 25.377 13.284 1.00 15.43 82 ASN B C 1
ATOM 1429 O O . ASN B 1 70 ? -5.079 25.179 13.234 1.00 20.96 82 ASN B O 1
ATOM 1434 N N . TYR B 1 71 ? -3.183 26.005 12.326 1.00 13.40 83 TYR B N 1
ATOM 1435 C CA . TYR B 1 71 ? -3.774 26.531 11.140 1.00 13.50 83 TYR B CA 1
ATOM 1436 C C . TYR B 1 71 ? -3.534 25.661 9.908 1.00 14.11 83 TYR B C 1
ATOM 1437 O O . TYR B 1 71 ? -4.359 25.647 9.015 1.00 16.20 83 TYR B O 1
ATOM 1446 N N . ARG B 1 72 ? -2.372 25.042 9.839 1.00 13.41 84 ARG B N 1
ATOM 1447 C CA . ARG B 1 72 ? -1.947 24.403 8.593 1.00 13.76 84 ARG B CA 1
ATOM 1448 C C . ARG B 1 72 ? -0.991 23.270 8.930 1.00 11.82 84 ARG B C 1
ATOM 1449 O O . ARG B 1 72 ? -0.304 23.293 9.941 1.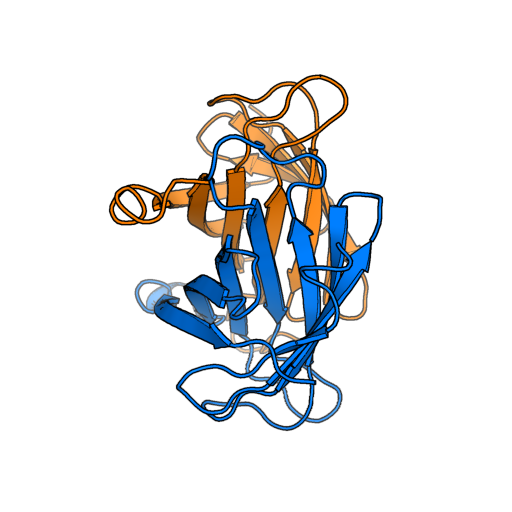00 12.18 84 ARG B O 1
ATOM 1457 N N . ASN B 1 73 ? -0.883 22.293 8.043 1.00 12.05 85 ASN B N 1
ATOM 1458 C CA . ASN B 1 73 ? 0.159 21.290 8.087 1.00 11.34 85 ASN B CA 1
ATOM 1459 C C . ASN B 1 73 ? 0.672 21.009 6.667 1.00 11.30 85 ASN B C 1
ATOM 1460 O O . ASN B 1 73 ? -0.036 20.439 5.857 1.00 13.95 85 ASN B O 1
ATOM 1465 N N . ALA B 1 74 ? 1.891 21.426 6.393 1.00 11.13 86 ALA B N 1
ATOM 1466 C CA . ALA B 1 74 ? 2.511 21.258 5.108 1.00 10.54 86 ALA B CA 1
ATOM 1467 C C . ALA B 1 74 ? 3.231 19.914 4.969 1.00 10.77 86 ALA B C 1
ATOM 1468 O O . ALA B 1 74 ? 3.774 19.649 3.902 1.00 12.64 86 ALA B O 1
ATOM 1470 N N . HIS B 1 75 ? 3.259 19.103 6.020 1.00 10.18 87 HIS B N 1
ATOM 1471 C CA . HIS B 1 75 ? 3.896 17.794 5.983 1.00 10.04 87 HIS B CA 1
ATOM 1472 C C . HIS B 1 75 ? 5.360 17.915 5.513 1.00 10.69 87 HIS B C 1
ATOM 1473 O O . HIS B 1 75 ? 5.841 17.290 4.585 1.00 11.55 87 HIS B O 1
ATOM 1480 N N . SER B 1 76 ? 6.082 18.825 6.202 1.00 9.61 88 SER B N 1
ATOM 1481 C CA . SER B 1 76 ? 7.435 19.214 5.830 1.00 8.83 88 SER B CA 1
ATOM 1482 C C . SER B 1 76 ? 8.140 19.751 7.046 1.00 9.14 88 SER B C 1
ATOM 1483 O O . SER B 1 76 ? 7.511 20.091 8.053 1.00 9.56 88 SER B O 1
ATOM 1487 N N . ALA B 1 77 ? 9.478 19.838 6.937 1.00 8.84 89 ALA B N 1
ATOM 1488 C CA . ALA B 1 77 ? 10.277 20.378 8.004 1.00 9.13 89 ALA B CA 1
ATOM 1489 C C . ALA B 1 77 ? 11.501 21.061 7.397 1.00 8.39 89 ALA B C 1
ATOM 1490 O O . ALA B 1 77 ? 12.066 20.556 6.419 1.00 9.39 89 ALA B O 1
ATOM 1492 N N . THR B 1 78 ? 11.897 22.211 7.987 1.00 8.14 90 THR B N 1
ATOM 1493 C CA . THR B 1 78 ? 13.114 22.885 7.580 1.00 7.89 90 THR B CA 1
ATOM 1494 C C . THR B 1 78 ? 14.111 22.876 8.721 1.00 7.81 90 THR B C 1
ATOM 1495 O O . THR B 1 78 ? 13.742 23.109 9.874 1.00 8.28 90 THR B O 1
ATOM 1499 N N . THR B 1 79 ? 15.382 22.643 8.382 1.00 7.77 91 THR B N 1
ATOM 1500 C CA . THR B 1 79 ? 16.461 22.878 9.306 1.00 7.54 91 THR B CA 1
ATOM 1501 C C . THR B 1 79 ? 17.349 23.997 8.736 1.00 7.76 91 THR B C 1
ATOM 1502 O O . THR B 1 79 ? 17.662 23.993 7.556 1.00 9.43 91 THR B O 1
ATOM 1506 N N . TRP B 1 80 ? 17.770 24.911 9.611 1.00 7.69 92 TRP B N 1
ATOM 1507 C CA . TRP B 1 80 ? 18.738 25.946 9.321 1.00 7.84 92 TRP B CA 1
ATOM 1508 C C . TRP B 1 80 ? 20.039 25.635 10.070 1.00 7.81 92 TRP B C 1
ATOM 1509 O O . TRP B 1 80 ? 19.960 25.396 11.285 1.00 8.56 92 TRP B O 1
ATOM 1520 N N . SER B 1 81 ? 21.157 25.702 9.392 1.00 8.01 93 SER B N 1
ATOM 1521 C CA . SER B 1 81 ? 22.477 25.498 9.974 1.00 7.93 93 SER B CA 1
ATOM 1522 C C . SER B 1 81 ? 23.315 26.727 9.660 1.00 7.94 93 SER B C 1
ATOM 1523 O O . SER B 1 81 ? 23.359 27.142 8.491 1.00 8.72 93 SER B O 1
ATOM 1527 N N . GLY B 1 82 ? 23.991 27.312 10.632 1.00 8.31 94 GLY B N 1
ATOM 1528 C CA . GLY B 1 82 ? 24.709 28.505 10.334 1.00 8.99 94 GLY B CA 1
ATOM 1529 C C . GLY B 1 82 ? 25.521 29.014 11.499 1.00 8.60 94 GLY B C 1
ATOM 1530 O O . GLY B 1 82 ? 25.901 28.247 12.395 1.00 8.97 94 GLY B O 1
ATOM 1531 N N . GLN B 1 83 ? 25.824 30.289 11.457 1.00 8.82 95 GLN B N 1
ATOM 1532 C CA . GLN B 1 83 ? 26.575 30.919 12.543 1.00 9.21 95 GLN B CA 1
ATOM 1533 C C . GLN B 1 83 ? 26.061 32.310 12.780 1.00 9.09 95 GLN B C 1
ATOM 1534 O O . GLN B 1 83 ? 25.652 33.060 11.868 1.00 10.08 95 GLN B O 1
ATOM 1540 N N . TYR B 1 84 ? 26.088 32.684 14.071 1.00 9.27 96 TYR B N 1
ATOM 1541 C CA . TYR B 1 84 ? 25.836 34.046 14.553 1.00 9.19 96 TYR B CA 1
ATOM 1542 C C . TYR B 1 84 ? 27.137 34.810 14.553 1.00 9.76 96 TYR B C 1
ATOM 1543 O O . TYR B 1 84 ? 28.163 34.337 15.059 1.00 10.86 96 TYR B O 1
ATOM 1552 N N . VAL B 1 85 ? 27.065 36.020 14.040 1.00 10.80 97 VAL B N 1
ATOM 1553 C CA . VAL B 1 85 ? 28.156 36.965 13.956 1.00 13.72 97 VAL B CA 1
ATOM 1554 C C . VAL B 1 85 ? 27.754 38.231 14.660 1.00 14.44 97 VAL B C 1
ATOM 1555 O O . VAL B 1 85 ? 26.888 38.948 14.233 1.00 17.08 97 VAL B O 1
ATOM 1559 N N . GLY B 1 86 ? 28.344 38.463 15.854 1.00 17.36 98 GLY B N 1
ATOM 1560 C CA . GLY B 1 86 ? 27.991 39.613 16.628 1.00 19.62 98 GLY B CA 1
ATOM 1561 C C . GLY B 1 86 ? 28.548 40.896 16.113 1.00 23.49 98 GLY B C 1
ATOM 1562 O O . GLY B 1 86 ? 29.125 40.988 15.040 1.00 32.91 98 GLY B O 1
ATOM 1563 N N . GLY B 1 87 ? 28.337 41.965 16.863 1.00 35.67 99 GLY B N 1
ATOM 1564 C CA . GLY B 1 87 ? 28.872 43.240 16.311 1.00 33.75 99 GLY B CA 1
ATOM 1565 C C . GLY B 1 87 ? 27.754 44.248 16.201 1.00 29.22 99 GLY B C 1
ATOM 1566 O O . GLY B 1 87 ? 26.648 43.953 16.674 1.00 29.95 99 GLY B O 1
ATOM 1567 N N . ALA B 1 88 ? 28.014 45.404 15.616 1.00 28.49 100 ALA B N 1
ATOM 1568 C CA . ALA B 1 88 ? 27.072 46.487 15.550 1.00 29.43 100 ALA B CA 1
ATOM 1569 C C . ALA B 1 88 ? 25.799 46.138 14.814 1.00 29.99 100 ALA B C 1
ATOM 1570 O O . ALA B 1 88 ? 24.739 46.590 15.248 1.00 41.60 100 ALA B O 1
ATOM 1572 N N . GLU B 1 89 ? 25.991 45.350 13.789 1.00 23.83 101 GLU B N 1
ATOM 1573 C CA . GLU B 1 89 ? 24.822 44.828 13.062 1.00 25.58 101 GLU B CA 1
ATOM 1574 C C . GLU B 1 89 ? 24.932 43.334 13.126 1.00 21.04 101 GLU B C 1
ATOM 1575 O O . GLU B 1 89 ? 25.454 42.716 12.219 1.00 21.29 101 GLU B O 1
ATOM 1581 N N . ALA B 1 90 ? 24.451 42.728 14.200 1.00 17.89 102 ALA B N 1
ATOM 1582 C CA . ALA B 1 90 ? 24.542 41.326 14.360 1.00 15.50 102 ALA B CA 1
ATOM 1583 C C . ALA B 1 90 ? 23.797 40.602 13.229 1.00 13.33 102 ALA B C 1
ATOM 1584 O O . ALA B 1 90 ? 22.794 41.098 12.710 1.00 14.05 102 ALA B O 1
ATOM 1586 N N . ARG B 1 91 ? 24.310 39.418 12.892 1.00 11.60 103 ARG B N 1
ATOM 1587 C CA . ARG B 1 91 ? 23.754 38.654 11.767 1.00 10.86 103 ARG B CA 1
ATOM 1588 C C . ARG B 1 91 ? 23.762 37.206 12.097 1.00 10.46 103 ARG B C 1
ATOM 1589 O O . ARG B 1 91 ? 24.686 36.733 12.763 1.00 13.38 103 ARG B O 1
ATOM 1597 N N . ILE B 1 92 ? 22.784 36.463 11.574 1.00 9.88 104 ILE B N 1
ATOM 1598 C CA . ILE B 1 92 ? 22.832 35.033 11.573 1.00 9.46 104 ILE B CA 1
ATOM 1599 C C . ILE B 1 92 ? 22.807 34.615 10.099 1.00 9.35 104 ILE B C 1
ATOM 1600 O O . ILE B 1 92 ? 21.839 34.881 9.376 1.00 10.36 104 ILE B O 1
ATOM 1605 N N . ASN B 1 93 ? 23.895 33.962 9.652 1.00 9.27 105 ASN B N 1
ATOM 1606 C CA . ASN B 1 93 ? 23.993 33.496 8.264 1.00 9.40 105 ASN B CA 1
ATOM 1607 C C . ASN B 1 93 ? 23.759 32.015 8.235 1.00 8.94 105 ASN B C 1
ATOM 1608 O O . ASN B 1 93 ? 24.440 31.278 8.957 1.00 9.87 105 ASN B O 1
ATOM 1613 N N . THR B 1 94 ? 22.810 31.553 7.405 1.00 8.81 106 THR B N 1
ATOM 1614 C CA . THR B 1 94 ? 22.424 30.183 7.401 1.00 8.12 106 THR B CA 1
ATOM 1615 C C . THR B 1 94 ? 22.338 29.580 5.993 1.00 8.33 106 THR B C 1
ATOM 1616 O O . THR B 1 94 ? 22.150 30.329 5.007 1.00 9.42 106 THR B O 1
ATOM 1620 N N . GLN B 1 95 ? 22.381 28.295 5.968 1.00 8.18 107 GLN B N 1
ATOM 1621 C CA . GLN B 1 95 ? 21.907 27.459 4.849 1.00 8.41 107 GLN B CA 1
ATOM 1622 C C . GLN B 1 95 ? 20.826 26.554 5.405 1.00 7.78 107 GLN B C 1
ATOM 1623 O O . GLN B 1 95 ? 20.860 26.253 6.605 1.00 9.11 107 GLN B O 1
ATOM 1634 N N . TRP B 1 96 ? 19.863 26.183 4.586 1.00 7.64 108 TRP B N 1
ATOM 1635 C CA . TRP B 1 96 ? 18.732 25.414 5.098 1.00 7.67 108 TRP B CA 1
ATOM 1636 C C . TRP B 1 96 ? 18.387 24.287 4.125 1.00 7.51 108 TRP B C 1
ATOM 1637 O O . TRP B 1 96 ? 18.676 24.322 2.920 1.00 7.94 108 TRP B O 1
ATOM 1648 N N . LEU B 1 97 ? 17.721 23.277 4.704 1.00 7.65 109 LEU B N 1
ATOM 1649 C CA . LEU B 1 97 ? 17.207 22.103 4.014 1.00 7.74 109 LEU B CA 1
ATOM 1650 C C . LEU B 1 97 ? 15.721 21.948 4.393 1.00 7.70 109 LEU B C 1
ATOM 1651 O O . LEU B 1 97 ? 15.425 21.784 5.585 1.00 9.43 109 LEU B O 1
ATOM 1656 N N . LEU B 1 98 ? 14.866 21.956 3.398 1.00 7.98 110 LEU B N 1
ATOM 1657 C CA . LEU B 1 98 ? 13.397 21.817 3.581 1.00 8.09 110 LEU B CA 1
ATOM 1658 C C . LEU B 1 98 ? 13.026 20.459 3.003 1.00 8.34 110 LEU B C 1
ATOM 1659 O O . LEU B 1 98 ? 13.031 20.315 1.762 1.00 9.36 110 LEU B O 1
ATOM 1667 N N . THR B 1 99 ? 12.705 19.492 3.855 1.00 8.58 111 THR B N 1
ATOM 1668 C CA . THR B 1 99 ? 12.306 18.184 3.399 1.00 8.47 111 THR B CA 1
ATOM 1669 C C . THR B 1 99 ? 10.790 18.042 3.543 1.00 8.99 111 THR B C 1
ATOM 1670 O O . THR B 1 99 ? 10.229 18.287 4.604 1.00 10.16 111 THR B O 1
ATOM 1674 N N . SER B 1 100 ? 10.161 17.636 2.460 1.00 9.57 112 SER B N 1
ATOM 1675 C CA . SER B 1 100 ? 8.739 17.274 2.465 1.00 10.54 112 SER B CA 1
ATOM 1676 C C . SER B 1 100 ? 8.597 15.777 2.553 1.00 11.06 112 SER B C 1
ATOM 1677 O O . SER B 1 100 ? 9.390 15.045 1.971 1.00 13.69 112 SER B O 1
ATOM 1680 N N . GLY B 1 101 ? 7.585 15.299 3.295 1.00 12.08 113 GLY B N 1
ATOM 1681 C CA . GLY B 1 101 ? 7.276 13.895 3.236 1.00 13.11 113 GLY B CA 1
ATOM 1682 C C . GLY B 1 101 ? 6.872 13.495 1.830 1.00 13.18 113 GLY B C 1
ATOM 1683 O O . GLY B 1 101 ? 6.084 14.147 1.163 1.00 14.97 113 GLY B O 1
ATOM 1684 N N . THR B 1 102 ? 7.464 12.391 1.362 1.00 12.10 114 THR B N 1
ATOM 1685 C CA . THR B 1 102 ? 7.206 11.918 -0.006 1.00 13.03 114 THR B CA 1
ATOM 1686 C C . THR B 1 102 ? 7.096 10.385 0.060 1.00 12.76 114 THR B C 1
ATOM 1687 O O . THR B 1 102 ? 7.489 9.750 1.010 1.00 13.23 114 THR B O 1
ATOM 1691 N N . THR B 1 103 ? 6.597 9.825 -1.043 1.00 13.95 115 THR B N 1
ATOM 1692 C CA . THR B 1 103 ? 6.797 8.422 -1.238 1.00 15.95 115 THR B CA 1
ATOM 1693 C C . THR B 1 103 ? 8.254 8.109 -1.502 1.00 17.51 115 THR B C 1
ATOM 1694 O O . THR B 1 103 ? 9.064 8.992 -1.805 1.00 16.74 115 THR B O 1
ATOM 1698 N N . GLU B 1 104 ? 8.621 6.872 -1.381 1.00 20.79 116 GLU B N 1
ATOM 1699 C CA . GLU B 1 104 ? 9.997 6.450 -1.673 1.00 25.94 116 GLU B CA 1
ATOM 1700 C C . GLU B 1 104 ? 10.376 6.776 -3.097 1.00 27.75 116 GLU B C 1
ATOM 1701 O O . GLU B 1 104 ? 11.476 7.229 -3.351 1.00 31.86 116 GLU B O 1
ATOM 1707 N N . ALA B 1 105 ? 9.474 6.569 -4.050 1.00 32.53 117 ALA B N 1
ATOM 1708 C CA . ALA B 1 105 ? 9.834 6.810 -5.472 1.00 36.13 117 ALA B CA 1
ATOM 1709 C C . ALA B 1 105 ? 10.062 8.302 -5.693 1.00 29.35 117 ALA B C 1
ATOM 1710 O O . ALA B 1 105 ? 10.780 8.667 -6.629 1.00 34.13 117 ALA B O 1
ATOM 1712 N N . ASN B 1 106 ? 9.485 9.169 -4.853 1.00 22.06 118 ASN B N 1
ATOM 1713 C CA . ASN B 1 106 ? 9.683 10.604 -5.077 1.00 19.72 118 ASN B CA 1
ATOM 1714 C C . ASN B 1 106 ? 10.661 11.252 -4.127 1.00 15.59 118 ASN B C 1
ATOM 1715 O O . ASN B 1 106 ? 10.810 12.468 -4.104 1.00 14.25 118 ASN B O 1
ATOM 1720 N N . ALA B 1 107 ? 11.361 10.409 -3.398 1.00 17.39 119 ALA B N 1
ATOM 1721 C CA . ALA B 1 107 ? 12.283 10.934 -2.443 1.00 16.55 119 ALA B CA 1
ATOM 1722 C C . ALA B 1 107 ? 13.398 11.752 -3.061 1.00 14.75 119 ALA B C 1
ATOM 1723 O O . ALA B 1 107 ? 13.966 12.672 -2.435 1.00 14.24 119 ALA B O 1
ATOM 1725 N N . TRP B 1 108 ? 13.730 11.483 -4.336 1.00 14.44 120 TRP B N 1
ATOM 1726 C CA . TRP B 1 108 ? 14.764 12.235 -4.983 1.00 14.20 120 TRP B CA 1
ATOM 1727 C C . TRP B 1 108 ? 14.435 13.714 -5.067 1.00 12.36 120 TRP B C 1
ATOM 1728 O O . TRP B 1 108 ? 15.369 14.537 -5.137 1.00 15.68 120 TRP B O 1
ATOM 1739 N N . LYS B 1 109 ? 13.145 14.101 -5.040 1.00 10.74 121 LYS B N 1
ATOM 1740 C CA . LYS B 1 109 ? 12.715 15.455 -5.134 1.00 11.28 121 LYS B CA 1
ATOM 1741 C C . LYS B 1 109 ? 12.097 15.941 -3.823 1.00 10.74 121 LYS B C 1
ATOM 1742 O O . LYS B 1 109 ? 11.328 16.894 -3.777 1.00 12.38 121 LYS B O 1
ATOM 1748 N N . SER B 1 110 ? 12.507 15.385 -2.706 1.00 10.12 122 SER B N 1
ATOM 1749 C CA . SER B 1 110 ? 11.952 15.709 -1.415 1.00 10.15 122 SER B CA 1
ATOM 1750 C C . SER B 1 110 ? 12.564 16.940 -0.743 1.00 9.04 122 SER B C 1
ATOM 1751 O O . SER B 1 110 ? 11.941 17.441 0.198 1.00 10.36 122 SER B O 1
ATOM 1754 N N . THR B 1 111 ? 13.760 17.366 -1.144 1.00 9.20 123 THR B N 1
ATOM 1755 C CA . THR B 1 111 ? 14.515 18.293 -0.318 1.00 8.63 123 THR B CA 1
ATOM 1756 C C . THR B 1 111 ? 14.973 19.518 -1.098 1.00 8.34 123 THR B C 1
ATOM 1757 O O . THR B 1 111 ? 15.799 19.424 -2.010 1.00 9.78 123 THR B O 1
ATOM 1761 N N . LEU B 1 112 ? 14.467 20.680 -0.718 1.00 8.74 124 LEU B N 1
ATOM 1762 C CA . LEU B 1 112 ? 14.910 21.968 -1.196 1.00 8.82 124 LEU B CA 1
ATOM 1763 C C . LEU B 1 112 ? 16.077 22.462 -0.343 1.00 8.64 124 LEU B C 1
ATOM 1764 O O . LEU B 1 112 ? 16.138 22.189 0.868 1.00 9.02 124 LEU B O 1
ATOM 1769 N N . VAL B 1 113 ? 16.987 23.231 -0.948 1.00 9.05 125 VAL B N 1
ATOM 1770 C CA . VAL B 1 113 ? 18.114 23.842 -0.256 1.00 8.55 125 VAL B CA 1
ATOM 1771 C C . VAL B 1 113 ? 18.125 25.312 -0.572 1.00 8.16 125 VAL B C 1
ATOM 1772 O O . VAL B 1 113 ? 17.857 25.737 -1.700 1.00 8.98 125 VAL B O 1
ATOM 1776 N N . GLY B 1 114 ? 18.511 26.128 0.418 1.00 8.53 126 GLY B N 1
ATOM 1777 C CA . GLY B 1 114 ? 18.624 27.526 0.229 1.00 8.41 126 GLY B CA 1
ATOM 1778 C C . GLY B 1 114 ? 19.460 28.173 1.308 1.00 8.51 126 GLY B C 1
ATOM 1779 O O . GLY B 1 114 ? 20.165 27.477 2.076 1.00 8.85 126 GLY B O 1
ATOM 1780 N N . HIS B 1 115 ? 19.421 29.488 1.349 1.00 8.77 127 HIS B N 1
ATOM 1781 C CA . HIS B 1 115 ? 20.232 30.236 2.296 1.00 8.88 127 HIS B CA 1
ATOM 1782 C C . HIS B 1 115 ? 19.473 31.481 2.745 1.00 8.92 127 HIS B C 1
ATOM 1783 O O . HIS B 1 115 ? 18.883 32.167 1.913 1.00 11.09 127 HIS B O 1
ATOM 1790 N N . ASP B 1 116 ? 19.457 31.699 4.057 1.00 8.58 128 ASP B N 1
ATOM 1791 C CA . ASP B 1 116 ? 18.793 32.848 4.656 1.00 8.87 128 ASP B CA 1
ATOM 1792 C C . ASP B 1 116 ? 19.783 33.609 5.509 1.00 8.98 128 ASP B C 1
ATOM 1793 O O . ASP B 1 116 ? 20.557 33.002 6.291 1.00 10.17 128 ASP B O 1
ATOM 1798 N N . THR B 1 117 ? 19.722 34.915 5.432 1.00 9.23 129 THR B N 1
ATOM 1799 C CA . THR B 1 117 ? 20.508 35.796 6.331 1.00 10.15 129 THR B CA 1
ATOM 1800 C C . THR B 1 117 ? 19.538 36.606 7.191 1.00 9.17 129 THR B C 1
ATOM 1801 O O . THR B 1 117 ? 18.581 37.170 6.637 1.00 10.53 129 THR B O 1
ATOM 1805 N N . PHE B 1 118 ? 19.801 36.609 8.470 1.00 9.50 130 PHE B N 1
ATOM 1806 C CA . PHE B 1 118 ? 18.917 37.246 9.443 1.00 9.42 130 PHE B CA 1
ATOM 1807 C C . PHE B 1 118 ? 19.629 38.425 10.076 1.00 9.45 130 PHE B C 1
ATOM 1808 O O . PHE B 1 118 ? 20.811 38.330 10.445 1.00 10.29 130 PHE B O 1
ATOM 1816 N N . THR B 1 119 ? 18.866 39.489 10.309 1.00 10.35 131 THR B N 1
ATOM 1817 C CA . THR B 1 119 ? 19.325 40.613 11.161 1.00 11.42 131 THR B CA 1
ATOM 1818 C C . THR B 1 119 ? 18.176 40.993 12.078 1.00 11.07 131 THR B C 1
ATOM 1819 O O . THR B 1 119 ? 17.067 40.517 11.897 1.00 11.17 131 THR B O 1
ATOM 1823 N N . LYS B 1 120 ? 18.443 41.873 13.039 1.00 11.66 132 LYS B N 1
ATOM 1824 C CA . LYS B 1 120 ? 17.389 42.321 13.947 1.00 12.24 132 LYS B CA 1
ATOM 1825 C C . LYS B 1 120 ? 16.667 43.530 13.444 1.00 12.89 132 LYS B C 1
ATOM 1826 O O . LYS B 1 120 ? 15.786 44.083 14.129 1.00 13.90 132 LYS B O 1
ATOM 1832 N N . VAL B 1 121 ? 16.908 43.960 12.232 1.00 13.47 133 VAL B N 1
ATOM 1833 C CA . VAL B 1 121 ? 16.239 45.088 11.601 1.00 15.18 133 VAL B CA 1
ATOM 1834 C C . VAL B 1 121 ? 14.870 44.675 11.058 1.00 15.73 133 VAL B C 1
ATOM 1835 O O . VAL B 1 121 ? 14.773 43.810 10.222 1.00 16.97 133 VAL B O 1
ATOM 1839 N N . LYS B 1 122 ? 13.840 45.384 11.544 1.00 19.60 134 LYS B N 1
ATOM 1840 C CA . LYS B 1 122 ? 12.482 45.097 11.077 1.00 20.86 134 LYS B CA 1
ATOM 1841 C C . LYS B 1 122 ? 12.257 45.667 9.709 1.00 24.93 134 LYS B C 1
ATOM 1842 O O . LYS B 1 122 ? 12.593 46.797 9.491 1.00 32.33 134 LYS B O 1
ATOM 1848 N N . PRO B 1 123 ? 11.655 44.902 8.846 1.00 23.65 135 PRO B N 1
ATOM 1849 C CA . PRO B 1 123 ? 11.229 45.511 7.603 1.00 31.03 135 PRO B CA 1
ATOM 1850 C C . PRO B 1 123 ? 10.286 46.695 7.854 1.00 35.95 135 PRO B C 1
ATOM 1851 O O . PRO B 1 123 ? 10.691 47.781 7.360 1.00 52.95 135 PRO B O 1
#

CATH classification: 2.40.128.30

Organism: Streptomyces avidinii (NCBI:txid1895)

B-factor: mean 16.52, std 11.09, range [7.35, 79.2]

Sequence (241 aa):
EAGITGTWYYNQLGSTFIVTAGADGALTGTYESAVGNAESRYVLTGRYDSAPATDGSGTALGWTVAWKNNYRNAHSATTWSGQYVGGAEARINTQWLLTSGTTEANAWKSTLVGHDTFTKVKKGITGTWYNQLGSTFIVTAGADGALTGTYESAVGNAESRYVLTGRYDSAPATDGSGTALGWTVAWKNNYRNAHSATTWSGQYVGGAEARINTQWLLTSGTTEANAWKSTLVGHDTFTKVKP

InterPro domains:
  IPR005468 Avidin/streptavidin [PF01382] (38-156)
  IPR005468 Avidin/streptavidin [PS51326] (37-159)
  IPR005469 Avidin [PR00709] (41-55)
  IPR005469 Avidin [PR00709] (61-69)
  IPR005469 Avidin [PR00709] (90-102)
  IPR005469 Avidin [PR00709] (112-122)
  IPR005469 Avidin [PR00709] (128-139)
  IPR005469 Avidin [PR00709] (144-160)
  IPR017889 Avidin-like, conserved site [PS00577] (142-156)
  IPR036896 Avidin-like superfamily [G3DSA:2.40.128.30] (25-167)
  IPR036896 Avidin-like superfamily [SSF50876] (41-161)
  IPR051764 Avidin/Streptavidin-related [PTHR34399] (16-161)

Foldseek 3Di:
DVFPAAWKAWPLGKIWHWDQDLVFKIWDWIAGSDDQAHDIFIKIWGWDNPDDPPQDFTWIKMKTQRDDPPGHQQKMKMWTFTWRGDPWIKTKTKMKIAHDDPPVCRVVGIDIDIIMMTGDD/DPAAWKAWPQGKIWHWDADQCWKIWTWIAGSDDQAHDIFTKIWTWANDDDPPQDFIWIKMKTQRDDPPGHQQKMKMWTFTWHDDPWIKTKTKMKIAHDDPPVCRVVGIDIDIIMMTNDHD

Radius of gyration: 16.67 Å; Cα contacts (8 Å, |Δi|>4): 742; chains: 2; bounding box: 43×50×34 Å

Solvent-accessible surface area: 11113 Å² total; per-residue (Å²): 86,89,23,1,48,22,41,0,102,13,109,84,52,2,28,0,56,2,76,5,23,88,100,1,25,0,71,24,38,4,71,22,57,79,67,86,19,73,51,137,1,75,2,19,0,22,8,2,34,51,51,29,144,105,60,31,8,15,1,0,0,0,0,0,3,20,61,24,135,164,90,40,21,56,7,0,5,0,7,1,2,9,30,60,38,63,114,141,7,80,0,63,10,65,43,7,43,1,44,15,21,46,136,88,59,43,207,126,14,48,113,100,12,134,6,62,0,52,62,60,126,71,12,69,23,50,0,30,11,102,84,31,2,28,1,72,3,79,24,26,97,129,0,39,1,84,17,33,4,74,22,60,80,65,85,17,72,46,144,2,74,1,21,1,30,27,2,31,46,53,32,144,97,65,23,7,14,0,0,0,0,0,0,3,20,73,30,151,141,96,43,24,59,6,0,4,0,8,0,2,8,31,34,38,65,124,106,17,76,0,59,10,69,45,6,42,2,44,18,22,44,139,72,55,42,205,127,12,45,115,99,12,134,7,48,0,20,86,111,156,130

Secondary structure (DSSP, 8-state):
-TTT-EEEEETT--EEEEEE-TTSEEEEEEE-SSSS--S-EEEEEEE-SS--SSSPPEEEEEEEEEE-SS-EEEEEEEEEEEEE-STT-EEEEEEEEEEP--GGGGGG-EEEEEEEEEE--/---EEEEETT--EEEEEE-TTSEEEEEEE-SSSS--S-EEEEEEE-SS--SSS--EEEEEEEEEE-SS-EEEEEEEEEEEEE-STT-EEEEEEEEEE---GGGGGG-EEEEEEEEES---